Protein AF-A0A9D5JYF0-F1 (afdb_monomer)

Organism: NCBI:txid2044937

Secondary structure (DSSP, 8-state):
----SSSHHHHHHHHHHHSGGG--------TTSHHHHHHHHHHHHHHTT-HHHHHHHHHHHHHH--S-EEEEEETTEEEEE-HHHHHHHHHHHHT-HHHHHHHHHHHHHH--S-HHHHHHHHHHHHHHHHHHHTSPPPPPPPPP-PPPEEEESS---SB---SEEEEEEEEE-TT-EEEEEEEEEETTEEEEEEEE----SEEEEEEEEE--SEEEEEEEEEEETT--EEEEEEEEEE-------SPPPPPPP-PPPPPPPP-

Structure (mmCIF, N/CA/C/O backbone):
data_AF-A0A9D5JYF0-F1
#
_entry.id   AF-A0A9D5JYF0-F1
#
loop_
_atom_site.group_PDB
_atom_site.id
_atom_site.type_symbol
_atom_site.label_atom_id
_atom_site.label_alt_id
_atom_site.label_comp_id
_atom_site.label_asym_id
_atom_site.label_entity_id
_atom_site.label_seq_id
_atom_site.pdbx_PDB_ins_code
_atom_site.Cartn_x
_atom_site.Cartn_y
_atom_site.Cartn_z
_atom_site.occupancy
_atom_site.B_iso_or_equiv
_atom_site.auth_seq_id
_atom_site.auth_comp_id
_atom_site.auth_asym_id
_atom_site.auth_atom_id
_atom_site.pdbx_PDB_model_num
ATOM 1 N N . MET A 1 1 ? 68.403 20.777 39.321 1.00 49.22 1 MET A N 1
ATOM 2 C CA . MET A 1 1 ? 67.229 19.913 39.074 1.00 49.22 1 MET A CA 1
ATOM 3 C C . MET A 1 1 ? 66.682 20.251 37.698 1.00 49.22 1 MET A C 1
ATOM 5 O O . MET A 1 1 ? 66.347 21.397 37.438 1.00 49.22 1 MET A O 1
ATOM 9 N N . THR A 1 2 ? 66.779 19.298 36.779 1.00 45.47 2 THR A N 1
ATOM 10 C CA . THR A 1 2 ? 66.795 19.479 35.322 1.00 45.47 2 THR A CA 1
ATOM 11 C C . THR A 1 2 ? 65.428 19.190 34.705 1.00 45.47 2 THR A C 1
ATOM 13 O O . THR A 1 2 ? 65.046 18.044 34.508 1.00 45.47 2 THR A O 1
ATOM 16 N N . GLN A 1 3 ? 64.704 20.254 34.363 1.00 52.41 3 GLN A N 1
ATOM 17 C CA . GLN A 1 3 ? 63.387 20.228 33.724 1.00 52.41 3 GLN A CA 1
ATOM 18 C C . GLN A 1 3 ? 63.531 20.608 32.238 1.00 52.41 3 GLN A C 1
ATOM 20 O O . GLN A 1 3 ? 63.133 21.692 31.827 1.00 52.41 3 GLN A O 1
ATOM 25 N N . LYS A 1 4 ? 64.203 19.775 31.429 1.00 47.62 4 LYS A N 1
ATOM 26 C CA . LYS A 1 4 ? 64.420 20.059 29.988 1.00 47.62 4 LYS A CA 1
ATOM 27 C C . LYS A 1 4 ? 64.207 18.872 29.037 1.00 47.62 4 LYS A C 1
ATOM 29 O O . LYS A 1 4 ? 64.479 19.011 27.852 1.00 47.62 4 LYS A O 1
ATOM 34 N N . SER A 1 5 ? 63.675 17.739 29.501 1.00 53.41 5 SER A N 1
ATOM 35 C CA . SER A 1 5 ? 63.590 16.520 28.670 1.00 53.41 5 SER A CA 1
ATOM 36 C C . SER A 1 5 ? 62.194 16.150 28.153 1.00 53.41 5 SER A C 1
ATOM 38 O O . SER A 1 5 ? 62.078 15.146 27.467 1.00 53.41 5 SER A O 1
ATOM 40 N N . CYS A 1 6 ? 61.138 16.926 28.427 1.00 54.97 6 CYS A N 1
ATOM 41 C CA . CYS A 1 6 ? 59.767 16.507 28.075 1.00 54.97 6 CYS A CA 1
ATOM 42 C C . CYS A 1 6 ? 59.228 17.079 26.744 1.00 54.97 6 CYS A C 1
ATOM 44 O O . CYS A 1 6 ? 58.236 16.586 26.223 1.00 54.97 6 CYS A O 1
ATOM 46 N N . TYR A 1 7 ? 59.863 18.106 26.163 1.00 51.19 7 TYR A N 1
ATOM 47 C CA . TYR A 1 7 ? 59.292 18.827 25.009 1.00 51.19 7 TYR A CA 1
ATOM 48 C C . TYR A 1 7 ? 59.732 18.312 23.628 1.00 51.19 7 TYR A C 1
ATOM 50 O O . TYR A 1 7 ? 59.074 18.593 22.631 1.00 51.19 7 TYR A O 1
ATOM 58 N N . THR A 1 8 ? 60.812 17.534 23.538 1.00 47.88 8 THR A N 1
ATOM 59 C CA . THR A 1 8 ? 61.347 17.052 22.251 1.00 47.88 8 THR A CA 1
ATOM 60 C C . THR A 1 8 ? 60.701 15.758 21.750 1.00 47.88 8 THR A C 1
ATOM 62 O O . THR A 1 8 ? 60.794 15.468 20.561 1.00 47.88 8 THR A O 1
ATOM 65 N N . GLN A 1 9 ? 59.986 15.009 22.598 1.00 50.47 9 GLN A N 1
ATOM 66 C CA . GLN A 1 9 ? 59.274 13.789 22.181 1.00 50.47 9 GLN A CA 1
ATOM 67 C C . GLN A 1 9 ? 57.865 14.053 21.620 1.00 50.47 9 GLN A C 1
ATOM 69 O O . GLN A 1 9 ? 57.395 13.285 20.786 1.00 50.47 9 GLN A O 1
ATOM 74 N N . ALA A 1 10 ? 57.209 15.153 22.005 1.00 51.06 10 ALA A N 1
ATOM 75 C CA . ALA A 1 10 ? 55.858 15.477 21.533 1.00 51.06 10 ALA A CA 1
ATOM 76 C C . ALA A 1 10 ? 55.832 16.057 20.102 1.00 51.06 10 ALA A C 1
ATOM 78 O O . ALA A 1 10 ? 54.877 15.839 19.360 1.00 51.06 10 ALA A O 1
ATOM 79 N N . VAL A 1 11 ? 56.897 16.749 19.677 1.00 52.16 11 VAL A N 1
ATOM 80 C CA . VAL A 1 11 ? 56.963 17.385 18.345 1.00 52.16 11 VAL A CA 1
ATOM 81 C C . VAL A 1 11 ? 57.285 16.374 17.232 1.00 52.16 11 VAL A C 1
ATOM 83 O O . VAL A 1 11 ? 56.788 16.513 16.117 1.00 52.16 11 VAL A O 1
ATOM 86 N N . LEU A 1 12 ? 58.035 15.305 17.529 1.00 49.22 12 LEU A N 1
ATOM 87 C CA . LEU A 1 12 ? 58.349 14.246 16.556 1.00 49.22 12 LEU A CA 1
ATOM 88 C C . LEU A 1 12 ? 57.146 13.344 16.227 1.00 49.22 12 LEU A C 1
ATOM 90 O O . LEU A 1 12 ? 57.050 12.849 15.107 1.00 49.22 12 LEU A O 1
ATOM 94 N N . ILE A 1 13 ? 56.195 13.175 17.153 1.00 53.28 13 ILE A N 1
ATOM 95 C CA . ILE A 1 13 ? 54.978 12.382 16.907 1.00 53.28 13 ILE A CA 1
ATOM 96 C C . ILE A 1 13 ? 53.960 13.188 16.081 1.00 53.28 13 ILE A C 1
ATOM 98 O O . ILE A 1 13 ? 53.348 12.645 15.164 1.00 53.28 13 ILE A O 1
ATOM 102 N N . ALA A 1 14 ? 53.837 14.500 16.312 1.00 51.59 14 ALA A N 1
ATOM 103 C CA . ALA A 1 14 ? 52.918 15.353 15.550 1.00 51.59 14 ALA A CA 1
ATOM 104 C C . ALA A 1 14 ? 53.326 15.526 14.070 1.00 51.59 14 ALA A C 1
ATOM 106 O O . ALA A 1 14 ? 52.462 15.615 13.199 1.00 51.59 14 ALA A O 1
ATOM 107 N N . LEU A 1 15 ? 54.628 15.511 13.762 1.00 50.28 15 LEU A N 1
ATOM 108 C CA . LEU A 1 15 ? 55.137 15.618 12.386 1.00 50.28 15 LEU A CA 1
ATOM 109 C C . LEU A 1 15 ? 55.158 14.266 11.645 1.00 50.28 15 LEU A C 1
ATOM 111 O O . LEU A 1 15 ? 55.059 14.241 10.421 1.00 50.28 15 LEU A O 1
ATOM 115 N N . GLY A 1 16 ? 55.207 13.146 12.378 1.00 47.69 16 GLY A N 1
ATOM 116 C CA . GLY A 1 16 ? 55.056 11.797 11.819 1.00 47.69 16 GLY A CA 1
ATOM 117 C C . GLY A 1 16 ? 53.615 11.448 11.425 1.00 47.69 16 GLY A C 1
ATOM 118 O O . GLY A 1 16 ? 53.407 10.747 10.441 1.00 47.69 16 GLY A O 1
ATOM 119 N N . VAL A 1 17 ? 52.612 11.980 12.132 1.00 52.56 17 VAL A N 1
ATOM 120 C CA . VAL A 1 17 ? 51.188 11.740 11.816 1.00 52.56 17 VAL A CA 1
ATOM 121 C C . VAL A 1 17 ? 50.696 12.606 10.644 1.00 52.56 17 VAL A C 1
ATOM 123 O O . VAL A 1 17 ? 49.831 12.171 9.889 1.00 52.56 17 VAL A O 1
ATOM 126 N N . LEU A 1 18 ? 51.291 13.783 10.408 1.00 46.16 18 LEU A N 1
ATOM 127 C CA . LEU A 1 18 ? 50.920 14.656 9.283 1.00 46.16 18 LEU A CA 1
ATOM 128 C C . LEU A 1 18 ? 51.463 14.166 7.921 1.00 46.16 18 LEU A C 1
ATOM 130 O O . LEU A 1 18 ? 50.893 14.483 6.882 1.00 46.16 18 LEU A O 1
ATOM 134 N N . LEU A 1 19 ? 52.532 13.361 7.909 1.00 49.25 19 LEU A N 1
ATOM 135 C CA . LEU A 1 19 ? 53.167 12.856 6.678 1.00 49.25 19 LEU A CA 1
ATOM 136 C C . LEU A 1 19 ? 52.659 11.469 6.237 1.00 49.25 19 LEU A C 1
ATOM 138 O O . LEU A 1 19 ? 52.937 11.043 5.120 1.00 49.25 19 LEU A O 1
ATOM 142 N N . ILE A 1 20 ? 51.855 10.793 7.066 1.00 53.28 20 ILE A N 1
ATOM 143 C CA . ILE A 1 20 ? 51.180 9.525 6.720 1.00 53.28 20 ILE A CA 1
ATOM 144 C C . ILE A 1 20 ? 49.826 9.770 6.018 1.00 53.28 20 ILE A C 1
ATOM 146 O O . ILE A 1 20 ? 49.227 8.844 5.483 1.00 53.28 20 ILE A O 1
ATOM 150 N N . PHE A 1 21 ? 49.370 11.023 5.914 1.00 50.34 21 PHE A N 1
ATOM 151 C CA . PHE A 1 21 ? 48.137 11.381 5.195 1.00 50.34 21 PHE A CA 1
ATOM 152 C C . PHE A 1 21 ? 48.325 11.672 3.692 1.00 50.34 21 PHE A C 1
ATOM 154 O O . PHE A 1 21 ? 47.352 11.951 3.001 1.00 50.34 21 PHE A O 1
ATOM 161 N N . ILE A 1 22 ? 49.552 11.597 3.157 1.00 55.12 22 ILE A N 1
ATOM 162 C CA . ILE A 1 22 ? 49.843 11.902 1.736 1.00 55.12 22 ILE A CA 1
ATOM 163 C C . ILE A 1 22 ? 49.826 10.633 0.853 1.00 55.12 22 ILE A C 1
ATOM 165 O O . ILE A 1 22 ? 49.896 10.719 -0.368 1.00 55.12 22 ILE A O 1
ATOM 169 N N . PHE A 1 23 ? 49.666 9.443 1.445 1.00 51.44 23 PHE A N 1
ATOM 170 C CA . PHE A 1 23 ? 49.682 8.160 0.727 1.00 51.44 23 PHE A CA 1
ATOM 171 C C . PHE A 1 23 ? 48.384 7.345 0.827 1.00 51.44 23 PHE A C 1
ATOM 173 O O . PHE A 1 23 ? 48.377 6.171 0.472 1.00 51.44 23 PHE A O 1
ATOM 180 N N . THR A 1 24 ? 47.252 7.951 1.197 1.00 57.97 24 THR A N 1
ATOM 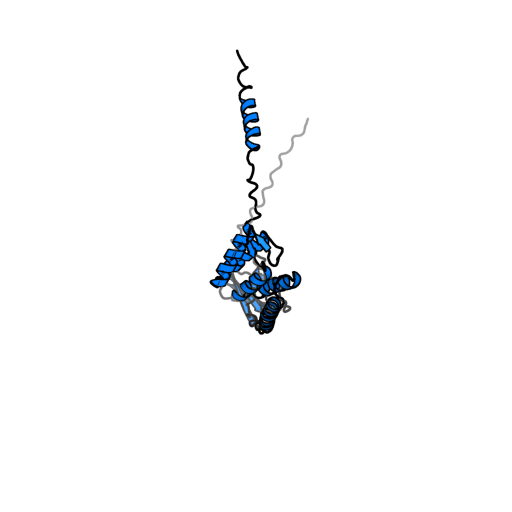181 C CA . THR A 1 24 ? 45.941 7.417 0.780 1.00 57.97 24 THR A CA 1
ATOM 182 C C . THR A 1 24 ? 45.627 7.941 -0.617 1.00 57.97 24 THR A C 1
ATOM 184 O O . THR A 1 24 ? 44.645 8.645 -0.840 1.00 57.97 24 THR A O 1
ATOM 187 N N . GLY A 1 25 ? 46.527 7.649 -1.560 1.00 57.38 25 GLY A N 1
ATOM 188 C CA . GLY A 1 25 ? 46.191 7.689 -2.970 1.00 57.38 25 GLY A CA 1
ATOM 189 C C . GLY A 1 25 ? 45.188 6.575 -3.180 1.00 57.38 25 GLY A C 1
ATOM 190 O O . GLY A 1 25 ? 45.585 5.422 -3.346 1.00 57.38 25 GLY A O 1
ATOM 191 N N . GLU A 1 26 ? 43.897 6.901 -3.094 1.00 60.00 26 GLU A N 1
ATOM 192 C CA . GLU A 1 26 ? 42.884 6.032 -3.668 1.00 60.00 26 GLU A CA 1
ATOM 193 C C . GLU A 1 26 ? 43.353 5.762 -5.094 1.00 60.00 26 GLU A C 1
ATOM 195 O O . GLU A 1 26 ? 43.646 6.723 -5.823 1.00 60.00 26 GLU A O 1
ATOM 200 N N . PRO A 1 27 ? 43.578 4.490 -5.466 1.00 55.41 27 PRO A N 1
ATOM 201 C CA . PRO A 1 27 ? 43.987 4.191 -6.815 1.00 55.41 27 PRO A CA 1
ATOM 202 C C . PRO A 1 27 ? 42.959 4.872 -7.708 1.00 55.41 27 PRO A C 1
ATOM 204 O O . PRO A 1 27 ? 41.762 4.616 -7.582 1.00 55.41 27 PRO A O 1
ATOM 207 N N . LEU A 1 28 ? 43.431 5.757 -8.590 1.00 53.47 28 LEU A N 1
ATOM 208 C CA . LEU A 1 28 ? 42.705 6.149 -9.788 1.00 53.47 28 LEU A CA 1
ATOM 209 C C . LEU A 1 28 ? 42.588 4.867 -10.617 1.00 53.47 28 LEU A C 1
ATOM 211 O O . LEU A 1 28 ? 43.309 4.656 -11.590 1.00 53.47 28 LEU A O 1
ATOM 215 N N . ALA A 1 29 ? 41.750 3.945 -10.144 1.00 52.03 29 ALA A N 1
ATOM 216 C CA . ALA A 1 29 ? 41.265 2.835 -10.907 1.00 52.03 29 ALA A CA 1
ATOM 217 C C . ALA A 1 29 ? 40.639 3.508 -12.113 1.00 52.03 29 ALA A C 1
ATOM 219 O O . ALA A 1 29 ? 39.718 4.317 -11.991 1.00 52.03 29 ALA A O 1
ATOM 220 N N . PHE A 1 30 ? 41.242 3.265 -13.268 1.00 50.97 30 PHE A N 1
ATOM 221 C CA . PHE A 1 30 ? 40.686 3.639 -14.545 1.00 50.97 30 PHE A CA 1
ATOM 222 C C . PHE A 1 30 ? 39.347 2.898 -14.673 1.00 50.97 30 PHE A C 1
ATOM 224 O O . PHE A 1 30 ? 39.277 1.839 -15.286 1.00 50.97 30 PHE A O 1
ATOM 231 N N . ALA A 1 31 ? 38.287 3.454 -14.079 1.00 55.62 31 ALA A N 1
ATOM 232 C CA . ALA A 1 31 ? 36.913 2.944 -14.016 1.00 55.62 31 ALA A CA 1
ATOM 233 C C . ALA A 1 31 ? 36.212 2.954 -15.391 1.00 55.62 31 ALA A C 1
ATOM 235 O O . ALA A 1 31 ? 34.990 2.955 -15.503 1.00 55.62 31 ALA A O 1
ATOM 236 N N . ALA A 1 32 ? 36.999 2.999 -16.468 1.00 53.66 32 ALA A N 1
ATOM 237 C CA . ALA A 1 32 ? 36.552 3.075 -17.848 1.00 53.66 32 ALA A CA 1
ATOM 238 C C . ALA A 1 32 ? 36.289 1.687 -18.471 1.00 53.66 32 ALA A C 1
ATOM 240 O O . ALA A 1 32 ? 35.890 1.618 -19.635 1.00 53.66 32 ALA A O 1
ATOM 241 N N . ALA A 1 33 ? 36.496 0.591 -17.728 1.00 61.09 33 ALA A N 1
ATOM 242 C CA . ALA A 1 33 ? 36.318 -0.778 -18.223 1.00 61.09 33 ALA A CA 1
ATOM 243 C C . ALA A 1 33 ? 35.056 -1.505 -17.712 1.00 61.09 33 ALA A C 1
ATOM 245 O O . ALA A 1 33 ? 34.676 -2.515 -18.299 1.00 61.09 33 ALA A O 1
ATOM 246 N N . ASP A 1 34 ? 34.360 -0.973 -16.705 1.00 84.25 34 ASP A N 1
ATOM 247 C CA . ASP A 1 34 ? 33.359 -1.748 -15.955 1.00 84.25 34 ASP A CA 1
ATOM 248 C C . ASP A 1 34 ? 32.054 -1.994 -16.731 1.00 84.25 34 ASP A C 1
ATOM 250 O O . ASP A 1 34 ? 31.465 -3.072 -16.657 1.00 84.25 34 ASP A O 1
ATOM 254 N N . TRP A 1 35 ? 31.602 -1.030 -17.543 1.00 93.94 35 TRP A N 1
ATOM 255 C CA . TRP A 1 35 ? 30.325 -1.163 -18.259 1.00 93.94 35 TRP A CA 1
ATOM 256 C C . TRP A 1 35 ? 30.314 -2.338 -19.248 1.00 93.94 35 TRP A C 1
ATOM 258 O O . TRP A 1 35 ? 29.277 -2.972 -19.433 1.00 93.94 35 TRP A O 1
ATOM 268 N N . TYR A 1 36 ? 31.453 -2.626 -19.891 1.00 94.94 36 TYR A N 1
ATOM 269 C CA . TYR A 1 36 ? 31.552 -3.666 -20.916 1.00 94.94 36 TYR A CA 1
ATOM 270 C C . TYR A 1 36 ? 31.455 -5.061 -20.293 1.00 94.94 36 TYR A C 1
ATOM 272 O O . TYR A 1 36 ? 30.760 -5.928 -20.827 1.00 94.94 36 TYR A O 1
ATOM 280 N N . GLU A 1 37 ? 32.107 -5.273 -19.149 1.00 94.25 37 GLU A N 1
ATOM 281 C CA . GLU A 1 37 ? 32.014 -6.528 -18.401 1.00 94.25 37 GLU A CA 1
ATOM 282 C C . GLU A 1 37 ? 30.574 -6.766 -17.944 1.00 94.25 37 GLU A C 1
ATOM 284 O O . GLU A 1 37 ? 29.978 -7.778 -18.315 1.00 94.25 37 GLU A O 1
ATOM 289 N N . TYR A 1 38 ? 29.954 -5.783 -17.283 1.00 96.94 38 TYR A N 1
ATOM 290 C CA . TYR A 1 38 ? 28.556 -5.894 -16.862 1.00 96.94 38 TYR A CA 1
ATOM 291 C C . TYR A 1 38 ? 27.599 -6.145 -18.032 1.00 96.94 38 TYR A C 1
ATOM 293 O O . TYR A 1 38 ? 26.737 -7.019 -17.949 1.00 96.94 38 TYR A O 1
ATOM 301 N N . TYR A 1 39 ? 27.764 -5.435 -19.150 1.00 97.38 39 TYR A N 1
ATOM 302 C CA . TYR A 1 39 ? 26.902 -5.609 -20.317 1.00 97.38 39 TYR A CA 1
ATOM 303 C C . TYR A 1 39 ? 27.060 -6.991 -20.962 1.00 97.38 39 TYR A C 1
ATOM 305 O O . TYR A 1 39 ? 26.074 -7.655 -21.280 1.00 97.38 39 TYR A O 1
ATOM 313 N N . THR A 1 40 ? 28.293 -7.472 -21.125 1.00 96.44 40 THR A N 1
ATOM 314 C CA . THR A 1 40 ? 28.536 -8.796 -21.716 1.00 96.44 40 THR A CA 1
ATOM 315 C C . THR A 1 40 ? 28.067 -9.935 -20.811 1.00 96.44 40 THR A C 1
ATOM 317 O O . THR A 1 40 ? 27.501 -10.917 -21.306 1.00 96.44 40 THR A O 1
ATOM 320 N N . GLU A 1 41 ? 28.223 -9.801 -19.493 1.00 97.00 41 GLU A N 1
ATOM 321 C CA . GLU A 1 41 ? 27.638 -10.731 -18.527 1.00 97.00 41 GLU A CA 1
ATOM 322 C C . GLU A 1 41 ? 26.106 -10.694 -18.563 1.00 97.00 41 GLU A C 1
ATOM 324 O O . GLU A 1 41 ? 25.472 -11.754 -18.544 1.00 97.00 41 GLU A O 1
ATOM 329 N N . ALA A 1 42 ? 25.496 -9.512 -18.698 1.00 98.06 42 ALA A N 1
ATOM 330 C CA . ALA A 1 42 ? 24.050 -9.389 -18.844 1.00 98.06 42 ALA A CA 1
ATOM 331 C C . ALA A 1 42 ? 23.544 -10.109 -20.097 1.00 98.06 42 ALA A C 1
ATOM 333 O O . ALA A 1 42 ? 22.593 -10.887 -20.025 1.00 98.06 42 ALA A O 1
ATOM 334 N N . GLN A 1 43 ? 24.218 -9.938 -21.236 1.00 98.25 43 GLN A N 1
ATOM 335 C CA . GLN A 1 43 ? 23.890 -10.659 -22.466 1.00 98.25 43 GLN A CA 1
ATOM 336 C C . GLN A 1 43 ? 24.025 -12.179 -22.296 1.00 98.25 43 GLN A C 1
ATOM 338 O O . GLN A 1 43 ? 23.229 -12.948 -22.845 1.00 98.25 43 GLN A O 1
ATOM 343 N N . ALA A 1 44 ? 25.011 -12.643 -21.523 1.00 98.25 44 ALA A N 1
ATOM 344 C CA . ALA A 1 44 ? 25.136 -14.056 -21.180 1.00 98.25 44 ALA A CA 1
ATOM 345 C C . ALA A 1 44 ? 23.980 -14.537 -20.282 1.00 98.25 44 ALA A C 1
ATOM 347 O O . ALA A 1 44 ? 23.465 -15.637 -20.500 1.00 98.25 44 ALA A O 1
ATOM 348 N N . ALA A 1 45 ? 23.540 -13.724 -19.318 1.00 98.38 45 ALA A N 1
ATOM 349 C CA . ALA A 1 45 ? 22.380 -14.005 -18.472 1.00 98.38 45 ALA A CA 1
ATOM 350 C C . ALA A 1 45 ? 21.073 -14.056 -19.289 1.00 98.38 45 ALA A C 1
ATOM 352 O O . ALA A 1 45 ? 20.318 -15.022 -19.165 1.00 98.38 45 ALA A O 1
ATOM 353 N N . ILE A 1 46 ? 20.866 -13.117 -20.222 1.00 98.56 46 ILE A N 1
ATOM 354 C CA . ILE A 1 46 ? 19.747 -13.104 -21.185 1.00 98.56 46 ILE A CA 1
ATOM 355 C C . ILE A 1 46 ? 19.701 -14.407 -21.990 1.00 98.56 46 ILE A C 1
ATOM 357 O O . ILE A 1 46 ? 18.659 -15.058 -22.073 1.00 98.56 46 ILE A O 1
ATOM 361 N N . LYS A 1 47 ? 20.842 -14.853 -22.535 1.00 98.12 47 LYS A N 1
ATOM 362 C CA . LYS A 1 47 ? 20.932 -16.122 -23.286 1.00 98.12 47 LYS A CA 1
ATOM 363 C C . LYS A 1 47 ? 20.564 -17.338 -22.431 1.00 98.12 47 LYS A C 1
ATOM 365 O O . LYS A 1 47 ? 19.999 -18.299 -22.949 1.00 98.12 47 LYS A O 1
ATOM 370 N N . LYS A 1 48 ? 20.862 -17.292 -21.130 1.00 98.50 48 LYS A N 1
ATOM 371 C CA . LYS A 1 48 ? 20.497 -18.323 -20.145 1.00 98.50 48 LYS A CA 1
ATOM 372 C C . LYS A 1 48 ? 19.070 -18.170 -19.600 1.00 98.50 48 LYS A C 1
ATOM 374 O O . LYS A 1 48 ? 18.648 -19.022 -18.823 1.00 98.50 48 LYS A O 1
ATOM 379 N N . LYS A 1 49 ? 18.328 -17.134 -20.013 1.00 98.06 49 LYS A N 1
ATOM 380 C CA . LYS A 1 49 ? 17.014 -16.742 -19.468 1.00 98.06 49 LYS A CA 1
ATOM 381 C C . LYS A 1 49 ? 17.041 -16.425 -17.965 1.00 98.06 49 LYS A C 1
ATOM 383 O O . LYS A 1 49 ? 16.020 -16.537 -17.292 1.00 98.06 49 LYS A O 1
ATOM 388 N N . ASP A 1 50 ? 18.199 -16.029 -17.440 1.00 98.31 50 ASP A N 1
ATOM 389 C CA . ASP A 1 50 ? 18.347 -15.538 -16.069 1.00 98.31 50 ASP A CA 1
ATOM 390 C C . ASP A 1 50 ? 18.059 -14.029 -16.033 1.00 98.31 50 ASP A C 1
ATOM 392 O O . ASP A 1 50 ? 18.953 -13.185 -15.936 1.00 98.31 50 ASP A O 1
ATOM 396 N N . TRP A 1 51 ? 16.779 -13.695 -16.203 1.00 98.38 51 TRP A N 1
ATOM 397 C CA . TRP A 1 51 ? 16.302 -12.316 -16.315 1.00 98.38 51 TRP A CA 1
ATOM 398 C C . TRP A 1 51 ? 16.608 -11.455 -15.081 1.00 98.38 51 TRP A C 1
ATOM 400 O O . TRP A 1 51 ? 17.051 -10.323 -15.271 1.00 98.38 51 TRP A O 1
ATOM 410 N N . PRO A 1 52 ? 16.459 -11.945 -13.830 1.00 98.25 52 PRO A N 1
ATOM 411 C CA . PRO A 1 52 ? 16.799 -11.148 -12.651 1.00 98.25 52 PRO A CA 1
ATOM 412 C C . PRO A 1 52 ? 18.278 -10.749 -12.600 1.00 98.25 52 PRO A C 1
ATOM 414 O O . PRO A 1 52 ? 18.600 -9.623 -12.218 1.00 98.25 52 PRO A O 1
ATOM 417 N N . THR A 1 53 ? 19.183 -11.649 -12.992 1.00 98.19 53 THR A N 1
ATOM 418 C CA . THR A 1 53 ? 20.616 -11.340 -13.072 1.00 98.19 53 THR A CA 1
ATOM 419 C C . THR A 1 53 ? 20.904 -10.366 -14.214 1.00 98.19 53 THR A C 1
ATOM 421 O O . THR A 1 53 ? 21.662 -9.416 -14.019 1.00 98.19 53 THR A O 1
ATOM 424 N N . ALA A 1 54 ? 20.259 -10.543 -15.373 1.00 98.50 54 ALA A N 1
ATOM 425 C CA . ALA A 1 54 ? 20.390 -9.626 -16.505 1.00 98.50 54 ALA A CA 1
ATOM 426 C C . ALA A 1 54 ? 19.991 -8.187 -16.145 1.00 98.50 54 ALA A C 1
ATOM 428 O O . ALA A 1 54 ? 20.750 -7.269 -16.441 1.00 98.50 54 ALA A O 1
ATOM 429 N N . VAL A 1 55 ? 18.858 -7.996 -15.456 1.00 98.38 55 VAL A N 1
ATOM 430 C CA . VAL A 1 55 ? 18.401 -6.674 -14.985 1.00 98.38 55 VAL A CA 1
ATOM 431 C C . VAL A 1 55 ? 19.480 -5.994 -14.142 1.00 98.38 55 VAL A C 1
ATOM 433 O O . VAL A 1 55 ? 19.919 -4.900 -14.486 1.00 98.38 55 VAL A O 1
ATOM 436 N N . LYS A 1 56 ? 19.983 -6.675 -13.103 1.00 97.62 56 LYS A N 1
ATOM 437 C CA . LYS A 1 56 ? 21.003 -6.114 -12.198 1.00 97.62 56 LYS A CA 1
ATOM 438 C C . LYS A 1 56 ? 22.285 -5.718 -12.927 1.00 97.62 56 LYS A C 1
ATOM 440 O O . LYS A 1 56 ? 22.898 -4.705 -12.608 1.00 97.62 56 LYS A O 1
ATOM 445 N N . LEU A 1 57 ? 22.728 -6.542 -13.873 1.00 97.94 57 LEU A N 1
ATOM 446 C CA . LEU A 1 57 ? 23.947 -6.282 -14.636 1.00 97.94 57 LEU A CA 1
ATOM 447 C C . LEU A 1 57 ? 23.756 -5.134 -15.637 1.00 97.94 57 LEU A C 1
ATOM 449 O O . LEU A 1 57 ? 24.651 -4.309 -15.790 1.00 97.94 57 LEU A O 1
ATOM 453 N N . LEU A 1 58 ? 22.587 -5.025 -16.272 1.00 98.12 58 LEU A N 1
ATOM 454 C CA . LEU A 1 58 ? 22.260 -3.910 -17.166 1.00 98.12 58 LEU A CA 1
ATOM 455 C C . LEU A 1 58 ? 22.149 -2.580 -16.422 1.00 98.12 58 LEU A C 1
ATOM 457 O O . LEU A 1 58 ? 22.627 -1.567 -16.926 1.00 98.12 58 LEU A O 1
ATOM 461 N N . GLU A 1 59 ? 21.565 -2.578 -15.223 1.00 97.19 59 GLU A N 1
ATOM 462 C CA . GLU A 1 59 ? 21.522 -1.400 -14.350 1.00 97.19 59 GLU A CA 1
ATOM 463 C C . GLU A 1 59 ? 22.940 -0.917 -14.019 1.00 97.19 59 GLU A C 1
ATOM 465 O O . GLU A 1 59 ? 23.257 0.246 -14.254 1.00 97.19 59 GLU A O 1
ATOM 470 N N . LYS A 1 60 ? 23.839 -1.822 -13.608 1.00 96.06 60 LYS A N 1
ATOM 471 C CA . LYS A 1 60 ? 25.254 -1.483 -13.386 1.00 96.06 60 LYS A CA 1
ATOM 472 C C . LYS A 1 60 ? 25.950 -0.986 -14.651 1.00 96.06 60 LYS A C 1
ATOM 474 O O . LYS A 1 60 ? 26.686 -0.006 -14.611 1.00 96.06 60 LYS A O 1
ATOM 479 N N . ALA A 1 61 ? 25.715 -1.618 -15.801 1.00 96.44 61 ALA A N 1
ATOM 480 C CA . ALA A 1 61 ? 26.278 -1.136 -17.061 1.00 96.44 61 ALA A CA 1
ATOM 481 C C . ALA A 1 61 ? 25.838 0.313 -17.356 1.00 96.44 61 ALA A C 1
ATOM 483 O O . ALA A 1 61 ? 26.660 1.135 -17.763 1.00 96.44 61 ALA A O 1
ATOM 484 N N . LEU A 1 62 ? 24.571 0.644 -17.083 1.00 96.25 62 LEU A N 1
ATOM 485 C CA . LEU A 1 62 ? 24.017 1.992 -17.227 1.00 96.25 62 LEU A CA 1
ATOM 486 C C . LEU A 1 62 ? 24.560 2.996 -16.204 1.00 96.25 62 LEU A C 1
ATOM 488 O O . LEU A 1 62 ? 24.722 4.161 -16.561 1.00 96.25 62 LEU A O 1
ATOM 492 N N . GLU A 1 63 ? 24.868 2.575 -14.976 1.00 95.50 63 GLU A N 1
ATOM 493 C CA . GLU A 1 63 ? 25.530 3.425 -13.974 1.00 95.50 63 GLU A CA 1
ATOM 494 C C . GLU A 1 63 ? 26.901 3.906 -14.469 1.00 95.50 63 GLU A C 1
ATOM 496 O O . GLU A 1 63 ? 27.245 5.079 -14.321 1.00 95.50 63 GLU A O 1
ATOM 501 N N . HIS A 1 64 ? 27.665 3.019 -15.110 1.00 94.00 64 HIS A N 1
ATOM 502 C CA . HIS A 1 64 ? 29.002 3.334 -15.620 1.00 94.00 64 HIS A CA 1
ATOM 503 C C . HIS A 1 64 ? 28.988 3.971 -17.018 1.00 94.00 64 HIS A C 1
ATOM 505 O O . HIS A 1 64 ? 29.870 4.764 -17.354 1.00 94.00 64 HIS A O 1
ATOM 511 N N . ALA A 1 65 ? 28.014 3.624 -17.858 1.00 95.38 65 ALA A N 1
ATOM 512 C CA . ALA A 1 65 ? 27.905 4.120 -19.222 1.00 95.38 65 ALA A CA 1
ATOM 513 C C . ALA A 1 65 ? 26.430 4.293 -19.630 1.00 95.38 65 ALA A C 1
ATOM 515 O O . ALA A 1 65 ? 25.872 3.423 -20.308 1.00 95.38 65 ALA A O 1
ATOM 516 N N . PRO A 1 66 ? 25.800 5.427 -19.274 1.00 95.56 66 PRO A N 1
ATOM 517 C CA . PRO A 1 66 ? 24.372 5.646 -19.513 1.00 95.56 66 PRO A CA 1
ATOM 518 C C . PRO A 1 66 ? 24.033 5.894 -20.987 1.00 95.56 66 PRO A C 1
ATOM 520 O O . PRO A 1 66 ? 22.901 5.674 -21.410 1.00 95.56 66 PRO A O 1
ATOM 523 N N . GLU A 1 67 ? 24.994 6.357 -21.791 1.00 97.12 67 GLU A N 1
ATOM 524 C CA . GLU A 1 67 ? 24.748 6.663 -23.200 1.00 97.12 67 GLU A CA 1
ATOM 525 C C . GLU A 1 67 ? 24.854 5.399 -24.079 1.00 97.12 67 GLU A C 1
ATOM 527 O O . GLU A 1 67 ? 25.933 4.780 -24.139 1.00 97.12 67 GLU A O 1
ATOM 532 N N . PRO A 1 68 ? 23.751 4.996 -24.750 1.00 97.31 68 PRO A N 1
ATOM 533 C CA . PRO A 1 68 ? 23.751 3.890 -25.695 1.00 97.31 68 PRO A CA 1
ATOM 534 C C . PRO A 1 68 ? 24.480 4.307 -26.975 1.00 97.31 68 PRO A C 1
ATOM 536 O O . PRO A 1 68 ? 24.420 5.466 -27.380 1.00 97.31 68 PRO A O 1
ATOM 539 N N . GLU A 1 69 ? 25.148 3.364 -27.630 1.00 97.56 69 GLU A N 1
ATOM 540 C CA . GLU A 1 69 ? 25.900 3.637 -28.859 1.00 97.56 69 GLU A CA 1
ATOM 541 C C . GLU A 1 69 ? 25.984 2.365 -29.712 1.00 97.56 69 GLU A C 1
ATOM 543 O O . GLU A 1 69 ? 26.252 1.273 -29.207 1.00 97.56 69 GLU A O 1
ATOM 548 N N . GLU A 1 70 ? 25.738 2.495 -31.013 1.00 96.19 70 GLU A N 1
ATOM 549 C CA . GLU A 1 70 ? 25.957 1.412 -31.973 1.00 96.19 70 GLU A CA 1
ATOM 550 C C . GLU A 1 70 ? 27.462 1.259 -32.231 1.00 96.19 70 GLU A C 1
ATOM 552 O O . GLU A 1 70 ? 28.175 2.256 -32.340 1.00 96.19 70 GLU A O 1
ATOM 557 N N . ASN A 1 71 ? 27.972 0.028 -32.342 1.00 95.25 71 ASN A N 1
ATOM 558 C CA . ASN A 1 71 ? 29.409 -0.235 -32.509 1.00 95.25 71 ASN A CA 1
ATOM 559 C C . ASN A 1 71 ? 30.332 0.379 -31.427 1.00 95.25 71 ASN A C 1
ATOM 561 O O . ASN A 1 71 ? 31.518 0.627 -31.696 1.00 95.25 71 ASN A O 1
ATOM 565 N N . LYS A 1 72 ? 29.830 0.580 -30.201 1.00 94.56 72 LYS A N 1
ATOM 566 C CA . LYS A 1 72 ? 30.583 1.133 -29.067 1.00 94.56 72 LYS A CA 1
ATOM 567 C C . LYS A 1 72 ? 31.899 0.386 -28.866 1.00 94.56 72 LYS A C 1
ATOM 569 O O . LYS A 1 72 ? 31.925 -0.842 -28.749 1.00 94.56 72 LYS A O 1
ATOM 574 N N . LYS A 1 73 ? 33.009 1.127 -28.842 1.00 95.12 73 LYS A N 1
ATOM 575 C CA . LYS A 1 73 ? 34.354 0.545 -28.753 1.00 95.12 73 LYS A CA 1
ATOM 576 C C . LYS A 1 73 ? 34.749 0.257 -27.310 1.00 95.12 73 LYS A C 1
ATOM 578 O O . LYS A 1 73 ? 34.660 1.121 -26.444 1.00 95.12 73 LYS A O 1
ATOM 583 N N . HIS A 1 74 ? 35.285 -0.936 -27.089 1.00 92.25 74 HIS A N 1
ATOM 584 C CA . HIS A 1 74 ? 35.976 -1.318 -25.865 1.00 92.25 74 HIS A CA 1
ATOM 585 C C . HIS A 1 74 ? 37.253 -2.086 -26.235 1.00 92.25 74 HIS A C 1
ATOM 587 O O . HIS A 1 74 ? 37.213 -3.213 -26.740 1.00 92.25 74 HIS A O 1
ATOM 593 N N . GLY A 1 75 ? 38.409 -1.442 -26.051 1.00 91.12 75 GLY A N 1
ATOM 594 C CA . GLY A 1 75 ? 39.685 -1.945 -26.561 1.00 91.12 75 GLY A CA 1
ATOM 595 C C . GLY A 1 75 ? 39.649 -2.137 -28.084 1.00 91.12 75 GLY A C 1
ATOM 596 O O . GLY A 1 75 ? 39.371 -1.202 -28.831 1.00 91.12 75 GLY A O 1
ATOM 597 N N . PHE A 1 76 ? 39.910 -3.364 -28.541 1.00 94.12 76 PHE A N 1
ATOM 598 C CA . PHE A 1 76 ? 39.872 -3.750 -29.961 1.00 94.12 76 PHE A CA 1
ATOM 599 C C . PH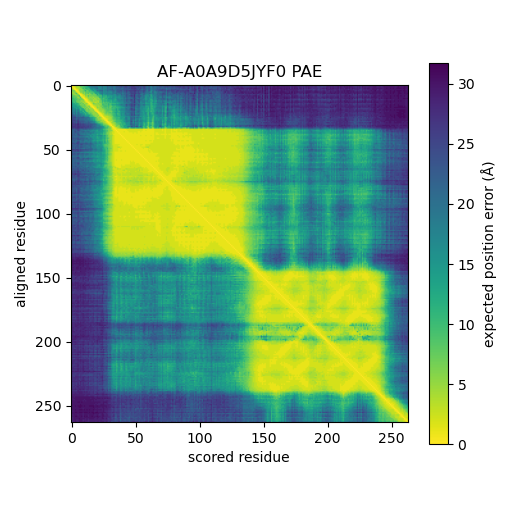E A 1 76 ? 38.528 -4.345 -30.411 1.00 94.12 76 PHE A C 1
ATOM 601 O O . PHE A 1 76 ? 38.422 -4.832 -31.535 1.00 94.12 76 PHE A O 1
ATOM 608 N N . ARG A 1 77 ? 37.511 -4.357 -29.542 1.00 92.88 77 ARG A N 1
ATOM 609 C CA . ARG A 1 77 ? 36.179 -4.893 -29.844 1.00 92.88 77 ARG A CA 1
ATOM 610 C C . ARG A 1 77 ? 35.186 -3.748 -30.021 1.00 92.88 77 ARG A C 1
ATOM 612 O O . ARG A 1 77 ? 35.260 -2.751 -29.307 1.00 92.88 77 ARG A O 1
ATOM 619 N N . SER A 1 78 ? 34.251 -3.923 -30.946 1.00 95.94 78 SER A N 1
ATOM 620 C CA . SER A 1 78 ? 33.037 -3.109 -31.044 1.00 95.94 78 SER A CA 1
ATOM 621 C C . SER A 1 78 ? 31.844 -3.982 -30.685 1.00 95.94 78 SER A C 1
ATOM 623 O O . SER A 1 78 ? 31.791 -5.146 -31.087 1.00 95.94 78 SER A O 1
ATOM 625 N N . VAL A 1 79 ? 30.917 -3.427 -29.912 1.00 95.75 79 VAL A N 1
ATOM 626 C CA . VAL A 1 79 ? 29.659 -4.075 -29.541 1.00 95.75 79 VAL A CA 1
ATOM 627 C C . VAL A 1 79 ? 28.512 -3.096 -29.745 1.00 95.75 79 VAL A C 1
ATOM 629 O O . VAL A 1 79 ? 28.653 -1.907 -29.467 1.00 95.75 79 VAL A O 1
ATOM 632 N N . ASP A 1 80 ? 27.375 -3.590 -30.215 1.00 97.75 80 ASP A N 1
ATOM 633 C CA . ASP A 1 80 ? 26.147 -2.805 -30.231 1.00 97.75 80 ASP A CA 1
ATOM 634 C C . ASP A 1 80 ? 25.626 -2.683 -28.803 1.00 97.75 80 ASP A C 1
ATOM 636 O O . ASP A 1 80 ? 25.248 -3.677 -28.187 1.00 97.75 80 ASP A O 1
ATOM 640 N N . TYR A 1 81 ? 25.681 -1.473 -28.248 1.00 97.56 81 TYR A N 1
ATOM 641 C CA . TYR A 1 81 ? 25.363 -1.214 -26.852 1.00 97.56 81 TYR A CA 1
ATOM 642 C C . TYR A 1 81 ? 23.967 -0.598 -26.745 1.00 97.56 81 TYR A C 1
ATOM 644 O O . TYR A 1 81 ? 23.794 0.624 -26.822 1.00 97.56 81 TYR A O 1
ATOM 652 N N . TYR A 1 82 ? 22.961 -1.460 -26.557 1.00 98.50 82 TYR A N 1
ATOM 653 C CA . TYR A 1 82 ? 21.543 -1.086 -26.451 1.00 98.50 82 TYR A CA 1
ATOM 654 C C . TYR A 1 82 ? 20.947 -1.398 -25.062 1.00 98.50 82 TYR A C 1
ATOM 656 O O . TYR A 1 82 ? 19.907 -2.061 -24.968 1.00 98.50 82 TYR A O 1
ATOM 664 N N . PRO A 1 83 ? 21.555 -0.911 -23.964 1.00 98.19 83 PRO A N 1
ATOM 665 C CA . PRO A 1 83 ? 21.215 -1.330 -22.605 1.00 98.19 83 PRO A CA 1
ATOM 666 C C . PRO A 1 83 ? 19.745 -1.089 -22.241 1.00 98.19 83 PRO A C 1
ATOM 668 O O . PRO A 1 83 ? 19.127 -1.945 -21.624 1.00 98.19 83 PRO A O 1
ATOM 671 N N . TYR A 1 84 ? 19.142 0.027 -22.666 1.00 98.62 84 TYR A N 1
ATOM 672 C CA . TYR A 1 84 ? 17.739 0.330 -22.357 1.00 98.62 84 TYR A CA 1
ATOM 673 C C . TYR A 1 84 ? 16.743 -0.628 -23.024 1.00 98.62 84 TYR A C 1
ATOM 675 O O . TYR A 1 84 ? 15.731 -0.976 -22.416 1.00 98.62 84 TYR A O 1
ATOM 683 N N . LEU A 1 85 ? 17.023 -1.073 -24.256 1.00 98.69 85 LEU A N 1
ATOM 684 C CA . LEU A 1 85 ? 16.169 -2.043 -24.942 1.00 98.69 85 LEU A CA 1
ATOM 685 C C . LEU A 1 85 ? 16.284 -3.413 -24.265 1.00 98.69 85 LEU A C 1
ATOM 687 O O . LEU A 1 85 ? 15.267 -4.022 -23.945 1.00 98.69 85 LEU A O 1
ATOM 691 N N . GLU A 1 86 ? 17.508 -3.879 -24.010 1.00 98.62 86 GLU A N 1
ATOM 692 C CA . GLU A 1 86 ? 17.738 -5.157 -23.328 1.00 98.62 86 GLU A CA 1
ATOM 693 C C . GLU A 1 86 ? 17.174 -5.164 -21.899 1.00 98.62 86 GLU A C 1
ATOM 695 O O . GLU A 1 86 ? 16.618 -6.173 -21.459 1.00 98.62 86 GLU A O 1
ATOM 700 N N . LEU A 1 87 ? 17.241 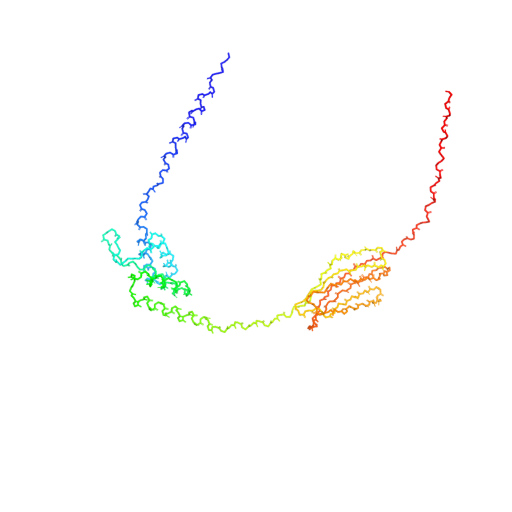-4.028 -21.198 1.00 98.62 87 LEU A N 1
ATOM 701 C CA . LEU A 1 87 ? 16.680 -3.864 -19.859 1.00 98.62 87 LEU A CA 1
ATOM 702 C C . LEU A 1 87 ? 15.153 -3.937 -19.894 1.00 98.62 87 LEU A C 1
ATOM 704 O O . LEU A 1 87 ? 14.559 -4.682 -19.119 1.00 98.62 87 LEU A O 1
ATOM 708 N N . GLY A 1 88 ? 14.513 -3.251 -20.845 1.00 98.56 88 GLY A N 1
ATOM 709 C CA . GLY A 1 88 ? 13.062 -3.317 -21.006 1.00 98.56 88 GLY A CA 1
ATOM 710 C C . GLY A 1 88 ? 12.555 -4.717 -21.365 1.00 98.56 88 GLY A C 1
ATOM 711 O O . GLY A 1 88 ? 11.555 -5.172 -20.811 1.00 98.56 88 GL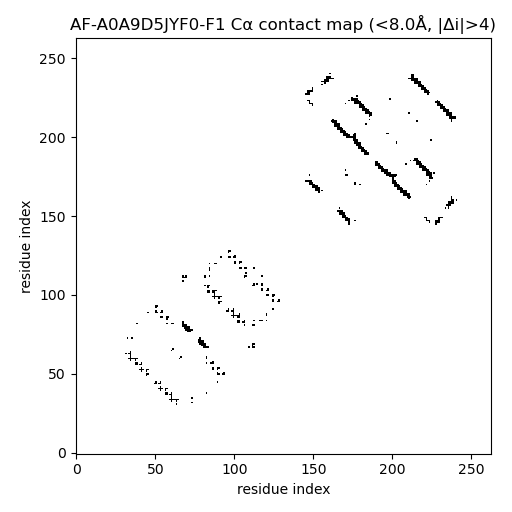Y A O 1
ATOM 712 N N . LEU A 1 89 ? 13.278 -5.448 -22.219 1.00 98.50 89 LEU A N 1
ATOM 713 C CA . LEU A 1 89 ? 12.976 -6.852 -22.521 1.00 98.50 89 LEU A CA 1
ATOM 714 C C . LEU A 1 89 ? 13.172 -7.767 -21.301 1.00 98.50 89 LEU A C 1
ATOM 716 O O . LEU A 1 89 ? 12.388 -8.694 -21.096 1.00 98.50 89 LEU A O 1
ATOM 720 N N . SER A 1 90 ? 14.186 -7.498 -20.478 1.00 98.56 90 SER A N 1
ATOM 721 C CA . SER A 1 90 ? 14.443 -8.263 -19.254 1.00 98.56 90 SER A CA 1
ATOM 722 C C . SER A 1 90 ? 13.358 -8.024 -18.197 1.00 98.56 90 SER A C 1
ATOM 724 O O . SER A 1 90 ? 12.862 -8.990 -17.623 1.00 98.56 90 SER A O 1
ATOM 726 N N . TYR A 1 91 ? 12.910 -6.777 -18.005 1.00 98.69 91 TYR A N 1
ATOM 727 C CA . TYR A 1 91 ? 11.770 -6.460 -17.133 1.00 98.69 91 TYR A CA 1
ATOM 728 C C . TYR A 1 91 ? 10.452 -7.071 -17.633 1.00 98.69 91 TYR A C 1
ATOM 730 O O . TYR A 1 91 ? 9.666 -7.585 -16.837 1.00 98.69 91 TYR A O 1
ATOM 738 N N . LEU A 1 92 ? 10.220 -7.093 -18.954 1.00 98.19 92 LEU A N 1
ATOM 739 C CA . LEU A 1 92 ? 9.078 -7.810 -19.534 1.00 98.19 92 LEU A CA 1
ATOM 740 C C . LEU A 1 92 ? 9.096 -9.290 -19.135 1.00 98.19 92 LEU A C 1
ATOM 742 O O . LEU A 1 92 ? 8.056 -9.855 -18.801 1.00 98.19 92 LEU A O 1
ATOM 746 N N . ALA A 1 93 ? 10.273 -9.914 -19.160 1.00 98.00 93 ALA A N 1
ATOM 747 C CA . ALA A 1 93 ? 10.433 -11.324 -18.838 1.00 98.00 93 ALA A CA 1
ATOM 748 C C . ALA A 1 93 ? 10.306 -11.631 -17.333 1.00 98.00 93 ALA A C 1
ATOM 750 O O . ALA A 1 93 ? 9.915 -12.745 -16.980 1.00 98.00 93 ALA A O 1
ATOM 751 N N . THR A 1 94 ? 10.590 -10.669 -16.447 1.00 98.06 94 THR A N 1
ATOM 752 C CA . THR A 1 94 ? 10.348 -10.795 -14.996 1.00 98.06 94 THR A CA 1
ATOM 753 C C . THR A 1 94 ? 8.928 -10.407 -14.576 1.00 98.06 94 THR A C 1
ATOM 755 O O . THR A 1 94 ? 8.550 -10.665 -13.435 1.00 98.06 94 THR A O 1
ATOM 758 N N . GLY A 1 95 ? 8.130 -9.826 -15.478 1.00 96.81 95 GLY A N 1
ATOM 759 C CA . GLY A 1 95 ? 6.760 -9.384 -15.205 1.00 96.81 95 GLY A CA 1
ATOM 760 C C . GLY A 1 95 ? 6.649 -7.971 -14.627 1.00 96.81 95 GLY A C 1
ATOM 761 O O . GLY A 1 95 ? 5.544 -7.550 -14.288 1.00 96.81 95 GLY A O 1
ATOM 762 N N . ASP A 1 96 ? 7.749 -7.218 -14.546 1.00 97.69 96 ASP A N 1
ATOM 763 C CA . ASP A 1 96 ? 7.720 -5.803 -14.164 1.00 97.69 96 ASP A CA 1
ATOM 764 C C . ASP A 1 96 ? 7.355 -4.938 -15.380 1.00 97.69 96 ASP A C 1
ATOM 766 O O . ASP A 1 96 ? 8.197 -4.359 -16.071 1.00 97.69 96 ASP A O 1
ATOM 770 N N . ILE A 1 97 ? 6.060 -4.911 -15.695 1.00 97.81 97 ILE A N 1
ATOM 771 C CA . ILE A 1 97 ? 5.542 -4.285 -16.917 1.00 97.81 97 ILE A CA 1
ATOM 772 C C . ILE A 1 97 ? 5.785 -2.767 -16.934 1.00 97.81 97 ILE A C 1
ATOM 774 O O . ILE A 1 97 ? 6.058 -2.195 -17.992 1.00 97.81 97 ILE A O 1
ATOM 778 N N . GLU A 1 98 ? 5.708 -2.103 -15.780 1.00 96.06 98 GLU A N 1
ATOM 779 C CA . GLU A 1 98 ? 5.911 -0.656 -15.690 1.00 96.06 98 GLU A CA 1
ATOM 780 C C . GLU A 1 98 ? 7.377 -0.265 -15.883 1.00 96.06 98 GLU A C 1
ATOM 782 O O . GLU A 1 98 ? 7.665 0.708 -16.589 1.00 96.06 98 GLU A O 1
ATOM 787 N N . ALA A 1 99 ? 8.314 -0.992 -15.262 1.00 97.69 99 ALA A N 1
ATOM 788 C CA . ALA A 1 99 ? 9.740 -0.770 -15.491 1.00 97.69 99 ALA A CA 1
ATOM 789 C C . ALA A 1 99 ? 10.101 -1.068 -16.951 1.00 97.69 99 ALA A C 1
ATOM 791 O O . ALA A 1 99 ? 10.770 -0.263 -17.602 1.00 97.69 99 ALA A O 1
ATOM 792 N N . ALA A 1 100 ? 9.550 -2.148 -17.510 1.00 98.44 100 ALA A N 1
ATOM 793 C CA . ALA A 1 100 ? 9.751 -2.501 -18.906 1.00 98.44 100 ALA A CA 1
ATOM 794 C C . ALA A 1 100 ? 9.315 -1.403 -19.883 1.00 98.44 100 ALA A C 1
ATOM 796 O O . ALA A 1 100 ? 10.070 -1.046 -20.791 1.00 98.44 100 ALA A O 1
ATOM 797 N N . TYR A 1 101 ? 8.110 -0.850 -19.689 1.00 98.31 101 TYR A N 1
ATOM 798 C CA . TYR A 1 101 ? 7.595 0.240 -20.519 1.00 98.31 101 TYR A CA 1
ATOM 799 C C . TYR A 1 101 ? 8.537 1.446 -20.480 1.00 98.31 101 TYR A C 1
ATOM 801 O O . TYR A 1 101 ? 8.923 1.966 -21.528 1.00 98.31 101 TYR A O 1
ATOM 809 N N . ARG A 1 102 ? 8.968 1.852 -19.278 1.00 98.31 102 ARG A N 1
ATOM 810 C CA . ARG A 1 102 ? 9.882 2.986 -19.083 1.00 98.31 102 ARG A CA 1
ATOM 811 C C . ARG A 1 102 ? 11.223 2.776 -19.783 1.00 98.31 102 ARG A C 1
ATOM 813 O O . ARG A 1 102 ? 11.678 3.672 -20.491 1.00 98.31 102 ARG A O 1
ATOM 820 N N . SER A 1 103 ? 11.834 1.601 -19.641 1.00 98.44 103 SER A N 1
ATOM 821 C CA . SER A 1 103 ? 13.113 1.298 -20.292 1.00 98.44 103 SER A CA 1
ATOM 822 C C . SER A 1 103 ? 12.993 1.262 -21.819 1.00 98.44 103 SER A C 1
ATOM 824 O O . SER A 1 103 ? 13.833 1.832 -22.516 1.00 98.44 103 SER A O 1
ATOM 826 N N . CYS A 1 104 ? 11.925 0.673 -22.364 1.00 98.50 104 CYS A N 1
ATOM 827 C CA . CYS A 1 104 ? 11.704 0.662 -23.811 1.00 98.50 104 CYS A CA 1
ATOM 828 C C . CYS A 1 104 ? 11.382 2.050 -24.374 1.00 98.50 104 CYS A C 1
ATOM 830 O O . CYS A 1 104 ? 11.827 2.389 -25.473 1.00 98.50 104 CYS A O 1
ATOM 832 N N . GLU A 1 105 ? 10.701 2.894 -23.604 1.00 98.38 105 GLU A N 1
ATOM 833 C CA . GLU A 1 105 ? 10.487 4.292 -23.965 1.00 98.38 105 GLU A CA 1
ATOM 834 C C . GLU A 1 105 ? 11.802 5.083 -23.959 1.00 98.38 105 GLU A C 1
ATOM 836 O O . GLU A 1 105 ? 12.071 5.864 -24.872 1.00 98.38 105 GLU A O 1
ATOM 841 N N . GLN A 1 106 ? 12.688 4.819 -22.998 1.00 98.31 106 GLN A N 1
ATOM 842 C CA . GLN A 1 106 ? 14.024 5.411 -22.977 1.00 98.31 106 GLN A CA 1
ATOM 843 C C . GLN A 1 106 ? 14.865 4.970 -24.183 1.00 98.31 106 GLN A C 1
ATOM 845 O O . GLN A 1 106 ? 15.529 5.803 -24.803 1.00 98.31 106 GLN A O 1
ATOM 850 N N . ALA A 1 107 ? 14.781 3.697 -24.584 1.00 98.50 107 ALA A N 1
ATOM 851 C CA . ALA A 1 107 ? 15.408 3.212 -25.813 1.00 98.50 107 ALA A CA 1
ATOM 852 C C . ALA A 1 107 ? 14.877 3.949 -27.058 1.00 98.50 107 ALA A C 1
ATOM 854 O O . ALA A 1 107 ? 15.666 4.340 -27.923 1.00 98.50 107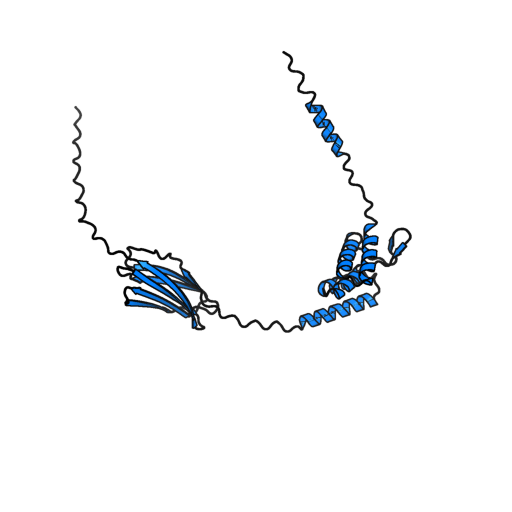 ALA A O 1
ATOM 855 N N . ARG A 1 108 ? 13.561 4.209 -27.122 1.00 98.44 108 ARG A N 1
ATOM 856 C CA . ARG A 1 108 ? 12.928 5.000 -28.193 1.00 98.44 108 ARG A CA 1
ATOM 857 C C . ARG A 1 108 ? 13.455 6.430 -28.238 1.00 98.44 108 ARG A C 1
ATOM 859 O O . ARG A 1 108 ? 13.790 6.911 -29.317 1.00 98.44 108 ARG A O 1
ATOM 866 N N . VAL A 1 109 ? 13.525 7.097 -27.086 1.00 98.06 109 VAL A N 1
ATOM 867 C CA . VAL A 1 109 ? 13.994 8.487 -26.966 1.00 98.06 109 VAL A CA 1
ATOM 868 C C . VAL A 1 109 ? 15.463 8.613 -27.363 1.00 98.06 109 VAL A C 1
ATOM 870 O O . VAL A 1 109 ? 15.823 9.553 -28.066 1.00 98.06 109 VAL A O 1
ATOM 873 N N . LYS A 1 110 ? 16.308 7.661 -26.950 1.00 97.75 110 LYS A N 1
ATOM 874 C CA . LYS A 1 110 ? 17.730 7.650 -27.317 1.00 97.75 110 LYS A CA 1
ATOM 875 C C . LYS A 1 110 ? 17.950 7.349 -28.802 1.00 97.75 110 LYS A C 1
ATOM 877 O O . LYS A 1 110 ? 18.912 7.842 -29.375 1.00 97.75 110 LYS A O 1
ATOM 882 N N . GLY A 1 111 ? 17.072 6.565 -29.433 1.00 97.88 111 GLY A N 1
ATOM 883 C CA . GLY A 1 111 ? 17.032 6.394 -30.891 1.00 97.88 111 GLY A CA 1
ATOM 884 C C . GLY A 1 111 ? 18.187 5.593 -31.504 1.00 97.88 111 GLY A C 1
ATOM 885 O O . GLY A 1 111 ? 18.303 5.560 -32.726 1.00 97.88 111 GLY A O 1
ATOM 886 N N . VAL A 1 112 ? 19.017 4.956 -30.673 1.00 98.00 112 VAL A N 1
ATOM 887 C CA . VAL A 1 112 ? 20.186 4.163 -31.092 1.00 98.00 112 VAL A CA 1
ATOM 888 C C . VAL A 1 112 ? 19.826 2.695 -31.355 1.00 98.00 112 VAL A C 1
ATOM 890 O O . VAL A 1 112 ? 20.409 2.057 -32.224 1.00 98.00 112 VAL A O 1
ATOM 893 N N . ALA A 1 113 ? 18.849 2.151 -30.626 1.00 98.12 113 ALA A N 1
ATOM 894 C CA . ALA A 1 113 ? 18.428 0.760 -30.775 1.00 98.12 113 ALA A CA 1
ATOM 895 C C . ALA A 1 113 ? 17.562 0.540 -32.040 1.00 98.12 113 ALA A C 1
ATOM 897 O O . ALA A 1 113 ? 16.886 1.473 -32.493 1.00 98.12 113 ALA A O 1
ATOM 898 N N . PRO A 1 114 ? 17.496 -0.693 -32.588 1.00 98.50 114 PRO A N 1
ATOM 899 C CA . PRO A 1 114 ? 16.682 -1.001 -33.761 1.00 98.50 114 PRO A CA 1
ATOM 900 C C . PRO A 1 114 ? 15.210 -0.615 -33.568 1.00 98.50 114 PRO A C 1
ATOM 902 O O . PRO A 1 114 ? 14.537 -1.095 -32.651 1.00 98.50 114 PRO A O 1
ATOM 905 N N . ARG A 1 115 ? 14.690 0.235 -34.464 1.00 98.06 115 ARG A N 1
ATOM 906 C CA . ARG A 1 115 ? 13.341 0.826 -34.348 1.00 98.06 115 ARG A CA 1
ATOM 907 C C . ARG A 1 115 ? 12.233 -0.218 -34.214 1.00 98.06 115 ARG A C 1
ATOM 909 O O . ARG A 1 115 ? 11.314 -0.027 -33.425 1.00 98.06 115 ARG A O 1
ATOM 916 N N . GLU A 1 116 ? 12.327 -1.311 -34.966 1.00 98.25 116 GLU A N 1
ATOM 917 C CA . GLU A 1 116 ? 11.353 -2.405 -34.921 1.00 98.25 116 GLU A CA 1
ATOM 918 C C . GLU A 1 116 ? 11.328 -3.091 -33.548 1.00 98.25 116 GLU A C 1
ATOM 920 O O . GLU A 1 116 ? 10.260 -3.279 -32.970 1.00 98.25 116 GLU A O 1
ATOM 925 N N . ALA A 1 117 ? 12.498 -3.395 -32.977 1.00 98.25 117 ALA A N 1
ATOM 926 C CA . ALA A 1 117 ? 12.598 -4.046 -31.673 1.00 98.25 117 ALA A CA 1
ATOM 927 C C . ALA A 1 117 ? 12.039 -3.164 -30.545 1.00 98.25 117 ALA A C 1
ATOM 929 O O . ALA A 1 117 ? 11.300 -3.645 -29.684 1.00 98.25 117 ALA A O 1
ATOM 930 N N . VAL A 1 118 ? 12.328 -1.859 -30.586 1.00 98.56 118 VAL A N 1
ATOM 931 C CA . VAL A 1 118 ? 11.753 -0.878 -29.654 1.00 98.56 118 VAL A CA 1
ATOM 932 C C . VAL A 1 118 ? 10.230 -0.807 -29.804 1.00 98.56 118 VAL A C 1
ATOM 934 O O . VAL A 1 118 ? 9.513 -0.847 -28.803 1.00 98.56 118 VAL A O 1
ATOM 937 N N . GLY A 1 119 ? 9.725 -0.758 -31.043 1.00 98.19 119 GLY A N 1
ATOM 938 C CA . GLY A 1 119 ? 8.290 -0.756 -31.331 1.00 98.19 119 GLY A CA 1
ATOM 939 C C . GLY A 1 119 ? 7.576 -1.990 -30.776 1.00 98.19 119 GLY A C 1
ATOM 940 O O . GLY A 1 119 ? 6.556 -1.857 -30.102 1.00 98.19 119 GLY A O 1
ATOM 941 N N . ASN A 1 120 ? 8.156 -3.176 -30.971 1.00 98.31 120 ASN A N 1
ATOM 942 C CA . ASN A 1 120 ? 7.620 -4.433 -30.444 1.00 98.31 120 ASN A CA 1
ATOM 943 C C . ASN A 1 120 ? 7.602 -4.454 -28.909 1.00 98.31 120 ASN A C 1
ATOM 945 O O . ASN A 1 120 ? 6.617 -4.899 -28.310 1.00 98.31 120 ASN A O 1
ATOM 949 N N . CYS A 1 121 ? 8.652 -3.941 -28.258 1.00 98.38 121 CYS A N 1
ATOM 950 C CA . CYS A 1 121 ? 8.672 -3.845 -26.802 1.00 98.38 121 CYS A CA 1
ATOM 951 C C . CYS A 1 121 ? 7.572 -2.910 -26.270 1.00 98.38 121 CYS A C 1
ATOM 953 O O . CYS A 1 121 ? 6.812 -3.285 -25.371 1.00 98.38 121 CYS A O 1
ATOM 955 N N . LEU A 1 122 ? 7.439 -1.711 -26.847 1.00 98.50 122 LEU A N 1
ATOM 956 C CA . LEU A 1 122 ? 6.422 -0.735 -26.441 1.00 98.50 122 LEU A CA 1
ATOM 957 C C . LEU A 1 122 ? 5.000 -1.242 -26.689 1.00 98.50 122 LEU A C 1
ATOM 959 O O . LEU A 1 122 ? 4.124 -1.084 -25.840 1.00 98.50 122 LEU A O 1
ATOM 963 N N . GLN A 1 123 ? 4.764 -1.904 -27.822 1.00 98.06 123 GLN A N 1
ATOM 964 C CA . GLN A 1 123 ? 3.467 -2.507 -28.120 1.00 98.06 123 GLN A CA 1
ATOM 965 C C . GLN A 1 123 ? 3.109 -3.591 -27.094 1.00 98.06 123 GLN A C 1
ATOM 967 O O . GLN A 1 123 ? 1.986 -3.622 -26.587 1.00 98.06 123 GLN A O 1
ATOM 972 N N . THR A 1 124 ? 4.067 -4.461 -26.768 1.00 97.88 124 THR A N 1
ATOM 973 C CA . THR A 1 124 ? 3.866 -5.561 -25.818 1.00 97.88 124 THR A CA 1
ATOM 974 C C . THR A 1 124 ? 3.562 -5.033 -24.418 1.00 97.88 124 THR A C 1
ATOM 976 O O . THR A 1 124 ? 2.554 -5.414 -23.825 1.00 97.88 124 THR A O 1
ATOM 979 N N . THR A 1 125 ? 4.382 -4.111 -23.908 1.00 97.69 125 THR A N 1
ATOM 980 C CA . THR A 1 125 ? 4.190 -3.489 -22.584 1.00 97.69 125 THR A CA 1
ATOM 981 C C . THR A 1 125 ? 2.863 -2.734 -22.493 1.00 97.69 125 THR A C 1
ATOM 983 O O . THR A 1 125 ? 2.112 -2.940 -21.544 1.00 97.69 125 THR A O 1
ATOM 986 N N . THR A 1 126 ? 2.505 -1.947 -23.513 1.00 97.62 126 THR A N 1
ATOM 987 C CA . THR A 1 126 ? 1.223 -1.218 -23.558 1.00 97.62 126 THR A CA 1
ATOM 988 C C . THR A 1 126 ? 0.027 -2.165 -23.481 1.00 97.62 126 THR A C 1
ATOM 990 O O . THR A 1 126 ? -0.916 -1.908 -22.734 1.00 97.62 126 THR A O 1
ATOM 993 N N . LYS A 1 127 ? 0.071 -3.293 -24.202 1.00 96.88 127 LYS A N 1
ATOM 994 C CA . LYS A 1 127 ? -0.987 -4.311 -24.148 1.00 96.88 127 LYS A CA 1
ATOM 995 C C . LYS A 1 127 ? -1.158 -4.879 -22.735 1.00 96.88 127 LYS A C 1
ATOM 997 O O . LYS A 1 127 ? -2.286 -5.052 -22.281 1.00 96.88 127 LYS A O 1
ATOM 1002 N N . PHE A 1 128 ? -0.062 -5.154 -22.028 1.00 96.50 128 PHE A N 1
ATOM 1003 C CA . PHE A 1 128 ? -0.131 -5.618 -20.641 1.00 96.50 128 PHE A CA 1
ATOM 1004 C C . PHE A 1 128 ? -0.700 -4.550 -19.701 1.00 96.50 128 PHE A C 1
ATOM 1006 O O . PHE A 1 128 ? -1.578 -4.866 -18.902 1.00 96.50 128 PHE A O 1
ATOM 1013 N N . LEU A 1 129 ? -0.270 -3.292 -19.830 1.00 95.62 129 LEU A N 1
ATOM 1014 C CA . LEU A 1 129 ? -0.789 -2.189 -19.013 1.00 95.62 129 LEU A CA 1
ATOM 1015 C C . LEU A 1 129 ? -2.297 -1.981 -19.215 1.00 95.62 129 LEU A C 1
ATOM 1017 O O . LEU A 1 129 ? -3.028 -1.811 -18.241 1.00 95.62 129 LEU A O 1
ATOM 1021 N N . GLN A 1 130 ? -2.783 -2.068 -20.456 1.00 94.50 130 GLN A N 1
ATOM 1022 C CA . GLN A 1 130 ? -4.217 -1.996 -20.757 1.00 94.50 130 GLN A CA 1
ATOM 1023 C C . GLN A 1 130 ? -5.001 -3.140 -20.102 1.00 94.50 130 GLN A C 1
ATOM 1025 O O . GLN A 1 130 ? -6.062 -2.904 -19.529 1.00 94.50 130 GLN A O 1
ATOM 1030 N N . ASN A 1 131 ? -4.466 -4.363 -20.128 1.00 93.75 131 ASN A N 1
ATOM 1031 C CA . ASN A 1 131 ? -5.107 -5.506 -19.476 1.00 93.75 131 ASN A CA 1
ATOM 1032 C C . ASN A 1 131 ? -5.176 -5.338 -17.949 1.00 93.75 131 ASN A C 1
ATOM 1034 O O . ASN A 1 131 ? -6.177 -5.713 -17.346 1.00 93.75 131 ASN A O 1
ATOM 1038 N N . ILE A 1 132 ? -4.144 -4.758 -17.324 1.00 90.25 132 ILE A N 1
ATOM 1039 C CA . ILE A 1 132 ? -4.131 -4.485 -15.878 1.00 90.25 132 ILE A CA 1
ATOM 1040 C C . ILE A 1 132 ? -5.191 -3.435 -15.518 1.00 90.25 132 ILE A C 1
ATOM 1042 O O . ILE A 1 132 ? -5.897 -3.591 -14.529 1.00 90.25 132 ILE A O 1
ATOM 1046 N N . GLN A 1 133 ? -5.366 -2.397 -16.338 1.00 87.31 133 GLN A N 1
ATOM 1047 C CA . GLN A 1 133 ? -6.405 -1.382 -16.118 1.00 87.31 133 GLN A CA 1
ATOM 1048 C C . GLN A 1 133 ? -7.831 -1.919 -16.305 1.00 87.31 133 GLN A C 1
ATOM 1050 O O . GLN A 1 133 ? -8.773 -1.366 -15.747 1.00 87.31 133 GLN A O 1
ATOM 1055 N N . GLN A 1 134 ? -7.993 -2.989 -17.086 1.00 86.19 134 GLN A N 1
ATOM 1056 C CA . GLN A 1 134 ? -9.272 -3.669 -17.289 1.00 86.19 134 GLN A CA 1
ATOM 1057 C C . GLN A 1 134 ? -9.584 -4.717 -16.217 1.00 86.19 134 GLN A C 1
ATOM 1059 O O . GLN A 1 134 ? -10.660 -5.320 -16.267 1.00 86.19 134 GLN A O 1
ATOM 1064 N N . LEU A 1 135 ? -8.687 -4.949 -15.249 1.00 79.25 135 LEU A N 1
ATOM 1065 C CA . LEU A 1 135 ? -9.039 -5.752 -14.084 1.00 79.25 135 LEU A CA 1
ATOM 1066 C C . LEU A 1 135 ? -10.255 -5.091 -13.422 1.00 79.25 135 LEU A C 1
ATOM 1068 O O . LEU A 1 135 ? -10.216 -3.883 -13.169 1.00 79.25 135 LEU A O 1
ATOM 1072 N N . PRO A 1 136 ? -11.348 -5.841 -13.179 1.00 77.69 136 PRO A N 1
ATOM 1073 C CA . PRO A 1 136 ? -12.502 -5.284 -12.497 1.00 77.69 136 PRO A CA 1
ATOM 1074 C C . PRO A 1 136 ? -11.998 -4.671 -11.199 1.00 77.69 136 PRO A C 1
ATOM 1076 O O . PRO A 1 136 ? -11.256 -5.326 -10.460 1.00 77.69 136 PRO A O 1
ATOM 1079 N N . THR A 1 137 ? -12.358 -3.408 -10.949 1.00 70.38 137 THR A N 1
ATOM 1080 C CA . THR A 1 137 ? -12.091 -2.773 -9.659 1.00 70.38 137 THR A CA 1
ATOM 1081 C C . THR A 1 137 ? -12.511 -3.780 -8.595 1.00 70.38 137 THR A C 1
ATOM 1083 O O . THR A 1 137 ? -13.645 -4.270 -8.694 1.00 70.38 137 THR A O 1
ATOM 1086 N N . PRO A 1 138 ? -11.612 -4.178 -7.669 1.00 69.69 138 PRO A N 1
ATOM 1087 C CA . PRO A 1 138 ? -11.942 -5.185 -6.678 1.00 69.69 138 PRO A CA 1
ATOM 1088 C C . PRO A 1 138 ? -13.254 -4.753 -6.052 1.00 69.69 138 PRO A C 1
ATOM 1090 O O . PRO A 1 138 ? -13.355 -3.621 -5.576 1.00 69.69 138 PRO A O 1
ATOM 1093 N N . THR A 1 139 ? -14.279 -5.601 -6.175 1.00 75.00 139 THR A N 1
ATOM 1094 C CA . THR A 1 139 ? -15.584 -5.308 -5.592 1.00 75.00 139 THR A CA 1
ATOM 1095 C C . THR A 1 139 ? -15.304 -4.929 -4.146 1.00 75.00 139 THR A C 1
ATOM 1097 O O . THR A 1 139 ? -14.662 -5.740 -3.467 1.00 75.00 139 THR A O 1
ATOM 1100 N N . PRO A 1 140 ? -15.652 -3.703 -3.704 1.00 70.75 140 PRO A N 1
ATOM 1101 C CA . PRO A 1 140 ? -15.365 -3.294 -2.343 1.00 70.75 140 PRO A CA 1
ATOM 1102 C C . PRO A 1 140 ? -15.907 -4.398 -1.449 1.00 70.75 140 PRO A C 1
ATOM 1104 O O . PRO A 1 140 ? -17.070 -4.790 -1.589 1.00 70.75 140 PRO A O 1
ATOM 1107 N N . LEU A 1 141 ? -15.022 -4.981 -0.633 1.00 72.56 141 LEU A N 1
ATOM 1108 C CA . LEU A 1 141 ? -15.438 -5.962 0.358 1.00 72.56 141 LEU A CA 1
ATOM 1109 C C . LEU A 1 141 ? -16.636 -5.342 1.083 1.00 72.56 141 LEU A C 1
ATOM 1111 O O . LEU A 1 141 ? -16.554 -4.155 1.420 1.00 72.56 141 LEU A O 1
ATOM 1115 N N . PRO A 1 142 ? -17.750 -6.079 1.253 1.00 74.62 142 PRO A N 1
ATOM 1116 C CA . PRO A 1 142 ? -18.884 -5.552 1.994 1.00 74.62 142 PRO A CA 1
ATOM 1117 C C . PRO A 1 142 ? -18.340 -4.994 3.304 1.00 74.62 142 PRO A C 1
ATOM 1119 O O . PRO A 1 142 ? -17.569 -5.689 3.976 1.00 74.62 142 PRO A O 1
ATOM 1122 N N . ALA A 1 143 ? -18.649 -3.723 3.586 1.00 76.38 143 ALA A N 1
ATOM 1123 C CA . ALA A 1 143 ? -18.182 -3.053 4.789 1.00 76.38 143 ALA A CA 1
ATOM 1124 C C . ALA A 1 143 ? -18.459 -3.992 5.965 1.00 76.38 143 ALA A C 1
ATOM 1126 O O . ALA A 1 143 ? -19.594 -4.434 6.160 1.00 76.38 143 ALA A O 1
ATOM 1127 N N . GLN A 1 144 ? -17.398 -4.421 6.651 1.00 80.62 144 GLN A N 1
ATOM 1128 C CA . GLN A 1 144 ? -17.579 -5.289 7.801 1.00 80.62 144 GLN A CA 1
ATOM 1129 C C . GLN A 1 144 ? -18.317 -4.470 8.844 1.00 80.62 144 GLN A C 1
ATOM 1131 O O . GLN A 1 144 ? -17.877 -3.381 9.197 1.00 80.62 144 GLN A O 1
ATOM 1136 N N . ASN A 1 145 ? -19.446 -5.002 9.288 1.00 87.62 145 ASN A N 1
ATOM 1137 C CA . ASN A 1 145 ? -20.249 -4.380 10.314 1.00 87.62 145 ASN A CA 1
ATOM 1138 C C . ASN A 1 145 ? -19.500 -4.502 11.653 1.00 87.62 145 ASN A C 1
ATOM 1140 O O . ASN A 1 145 ? -19.394 -5.601 12.208 1.00 87.62 145 ASN A O 1
ATOM 1144 N N . ILE A 1 146 ? -18.875 -3.412 12.095 1.00 92.88 146 ILE A N 1
ATOM 1145 C CA . ILE A 1 146 ? -18.050 -3.367 13.305 1.00 92.88 146 ILE A CA 1
ATOM 1146 C C . ILE A 1 146 ? -18.934 -2.824 14.432 1.00 92.88 146 ILE A C 1
ATOM 1148 O O . ILE A 1 146 ? -19.499 -1.760 14.247 1.00 92.88 146 ILE A O 1
ATOM 1152 N N . PRO A 1 147 ? -19.047 -3.502 15.591 1.00 96.06 147 PRO A N 1
ATOM 1153 C CA . PRO A 1 147 ? -19.834 -2.993 16.711 1.00 96.06 147 PRO A CA 1
ATOM 1154 C C . PRO A 1 147 ? -19.316 -1.647 17.247 1.00 96.06 147 PRO A C 1
ATOM 1156 O O . PRO A 1 147 ? -18.101 -1.404 17.202 1.00 96.06 147 PRO A O 1
ATOM 1159 N N . PRO A 1 148 ? -20.185 -0.849 17.894 1.00 97.31 148 PRO A N 1
ATOM 1160 C CA . PRO A 1 148 ? -19.811 0.454 18.425 1.00 97.31 148 PRO A CA 1
ATOM 1161 C C . PRO A 1 148 ? -18.714 0.338 19.487 1.00 97.31 148 PRO A C 1
ATOM 1163 O O . PRO A 1 148 ? -18.564 -0.669 20.178 1.00 97.31 148 PRO A O 1
ATOM 1166 N N . ARG A 1 149 ? -17.932 1.396 19.685 1.00 98.00 149 ARG A N 1
ATOM 1167 C CA . ARG A 1 149 ? -16.880 1.434 20.710 1.00 98.00 149 ARG A CA 1
ATOM 1168 C C . ARG A 1 149 ? -17.222 2.431 21.804 1.00 98.00 149 ARG A C 1
ATOM 1170 O O . ARG A 1 149 ? -17.399 3.610 21.532 1.00 98.00 149 ARG A O 1
ATOM 1177 N N . ILE A 1 150 ? -17.214 1.974 23.054 1.00 98.00 150 ILE A N 1
ATOM 1178 C CA . ILE A 1 150 ? -17.408 2.819 24.242 1.00 98.00 150 ILE A CA 1
ATOM 1179 C C . ILE A 1 150 ? -16.041 3.211 24.823 1.00 98.00 150 ILE A C 1
ATOM 1181 O O . ILE A 1 150 ? -15.155 2.365 24.982 1.00 98.00 150 ILE A O 1
ATOM 1185 N N . GLN A 1 151 ? -15.858 4.485 25.158 1.00 98.19 151 GLN A N 1
ATOM 1186 C CA . GLN A 1 151 ? -14.677 5.015 25.842 1.00 98.19 151 GLN A CA 1
ATOM 1187 C C . GLN A 1 151 ? -15.125 5.874 27.020 1.00 98.19 151 GLN A C 1
ATOM 1189 O O . GLN A 1 151 ? -15.831 6.861 26.830 1.00 98.19 151 GLN A O 1
ATOM 1194 N N . LEU A 1 152 ? -14.716 5.513 28.235 1.00 98.00 152 LEU A N 1
ATOM 1195 C CA . LEU A 1 152 ? -15.005 6.314 29.420 1.00 98.00 152 LEU A CA 1
ATOM 1196 C C . LEU A 1 152 ? -13.938 7.384 29.624 1.00 98.00 152 LEU A C 1
ATOM 1198 O O . LEU A 1 152 ? -12.743 7.106 29.551 1.00 98.00 152 LEU A O 1
ATOM 1202 N N . SER A 1 153 ? -14.397 8.597 29.905 1.00 97.56 153 SER A N 1
ATOM 1203 C CA . SER A 1 153 ? -13.562 9.729 30.309 1.00 97.56 153 SER A CA 1
ATOM 1204 C C . SER A 1 153 ? -13.405 9.792 31.830 1.00 97.56 153 SER A C 1
ATOM 1206 O O . SER A 1 153 ? -12.433 10.356 32.325 1.00 97.56 153 SER A O 1
ATOM 1208 N N . THR A 1 154 ? -14.355 9.221 32.577 1.00 96.50 154 THR A N 1
ATOM 1209 C CA . THR A 1 154 ? -14.291 9.102 34.038 1.00 96.50 154 THR A CA 1
ATOM 1210 C C . THR A 1 154 ? -13.864 7.693 34.430 1.00 96.50 154 THR A C 1
ATOM 1212 O O . THR A 1 154 ? -14.456 6.713 33.979 1.00 96.50 154 THR A O 1
ATOM 1215 N N . GLU A 1 155 ? -12.855 7.581 35.291 1.00 96.75 155 GLU A N 1
ATOM 1216 C CA . GLU A 1 155 ? -12.490 6.307 35.907 1.00 96.75 155 GLU A CA 1
ATOM 1217 C C . GLU A 1 155 ? -13.544 5.921 36.951 1.00 96.75 155 GLU A C 1
ATOM 1219 O O . GLU A 1 155 ? -13.900 6.727 37.811 1.00 96.75 155 GLU A O 1
ATOM 1224 N N . ILE A 1 156 ? -14.062 4.694 36.869 1.00 97.56 156 ILE A N 1
ATOM 1225 C CA . ILE A 1 156 ? -15.025 4.169 37.840 1.00 97.56 156 ILE A CA 1
ATOM 1226 C C . ILE A 1 156 ? -14.226 3.519 38.973 1.00 97.56 156 ILE A C 1
ATOM 1228 O O . ILE A 1 156 ? -13.623 2.465 38.749 1.00 97.56 156 ILE A O 1
ATOM 1232 N N . PRO A 1 157 ? -14.192 4.114 40.179 1.00 97.44 157 PRO A N 1
ATOM 1233 C CA . PRO A 1 157 ? -13.401 3.565 41.263 1.00 97.44 157 PRO A CA 1
ATOM 1234 C C . PRO A 1 157 ? -14.031 2.260 41.783 1.00 97.44 157 PRO A C 1
ATOM 1236 O O . PRO A 1 157 ? -15.262 2.141 41.837 1.00 97.44 157 PRO A O 1
ATOM 1239 N N . PRO A 1 158 ? -13.217 1.283 42.225 1.00 97.81 158 PRO A N 1
ATOM 1240 C CA . PRO A 1 158 ? -13.728 0.034 42.790 1.00 97.81 158 PRO A CA 1
ATOM 1241 C C . PRO A 1 158 ? -14.487 0.248 44.111 1.00 97.81 158 PRO A C 1
ATOM 1243 O O . PRO A 1 158 ? -15.364 -0.547 44.442 1.00 97.81 158 PRO A O 1
ATOM 1246 N N . GLU A 1 159 ? -14.199 1.330 44.844 1.00 97.50 159 GLU A N 1
ATOM 1247 C CA . GLU A 1 159 ? -14.942 1.758 46.036 1.00 97.50 159 GLU A CA 1
ATOM 1248 C C . GLU A 1 159 ? -15.183 3.279 46.014 1.00 97.50 159 GLU A C 1
ATOM 1250 O O . GLU A 1 159 ? -14.318 4.037 45.580 1.00 97.50 159 GLU A O 1
ATOM 1255 N N . THR A 1 160 ? -16.348 3.737 46.480 1.00 97.00 160 THR A N 1
ATOM 1256 C CA . THR A 1 160 ? -16.708 5.167 46.553 1.00 97.00 160 THR A CA 1
ATOM 1257 C C . THR A 1 160 ? -17.639 5.441 47.730 1.00 97.00 160 THR A C 1
ATOM 1259 O O . THR A 1 160 ? -18.506 4.630 48.031 1.00 97.00 160 THR A O 1
ATOM 1262 N N . ASP A 1 161 ? -17.492 6.575 48.412 1.00 96.38 161 ASP A N 1
ATOM 1263 C CA . ASP A 1 161 ? -18.430 7.034 49.448 1.00 96.38 161 ASP A CA 1
ATOM 1264 C C . ASP A 1 161 ? -19.610 7.842 48.872 1.00 96.38 161 ASP A C 1
ATOM 1266 O O . ASP A 1 161 ? -20.607 8.081 49.564 1.00 96.38 161 ASP A O 1
ATOM 1270 N N . GLN A 1 162 ? -19.529 8.206 47.589 1.00 96.56 162 GLN A N 1
ATOM 1271 C CA . GLN A 1 162 ? -20.519 9.019 46.895 1.00 96.56 162 GLN A CA 1
ATOM 1272 C C . GLN A 1 162 ? -21.825 8.253 46.667 1.00 96.56 162 GLN A C 1
ATOM 1274 O O . GLN A 1 162 ? -21.839 7.096 46.253 1.00 96.56 162 GLN A O 1
ATOM 1279 N N . GLU A 1 163 ? -22.946 8.932 46.907 1.00 96.12 163 GLU A N 1
ATOM 1280 C CA . GLU A 1 163 ? -24.285 8.414 46.604 1.00 96.12 163 GLU A CA 1
ATOM 1281 C C . GLU A 1 163 ? -24.648 8.544 45.127 1.00 96.12 163 GLU A C 1
ATOM 1283 O O . GLU A 1 163 ? -25.459 7.779 44.624 1.00 96.12 163 GLU A O 1
ATOM 1288 N N . ILE A 1 164 ? -24.045 9.506 44.431 1.00 96.88 164 ILE A N 1
ATOM 1289 C CA . ILE A 1 164 ? -24.240 9.737 43.005 1.00 96.88 164 ILE A CA 1
ATOM 1290 C C . ILE A 1 164 ? -22.864 9.694 42.358 1.00 96.88 164 ILE A C 1
ATOM 1292 O O . ILE A 1 164 ? -22.020 10.532 42.669 1.00 96.88 164 ILE A O 1
ATOM 1296 N N . LEU A 1 165 ? -22.648 8.734 41.461 1.00 97.19 165 LEU A N 1
ATOM 1297 C CA . LEU A 1 165 ? -21.413 8.607 40.700 1.00 97.19 165 LEU A CA 1
ATOM 1298 C C . LEU A 1 165 ? -21.613 9.200 39.293 1.00 97.19 165 LEU A C 1
ATOM 1300 O O . LEU A 1 165 ? -22.355 8.617 38.494 1.00 97.19 165 LEU A O 1
ATOM 1304 N N . PRO A 1 166 ? -20.983 10.342 38.966 1.00 97.69 166 PRO A N 1
ATOM 1305 C CA . PRO A 1 166 ? -21.016 10.883 37.616 1.00 97.69 166 PRO A CA 1
ATOM 1306 C C . PRO A 1 166 ? -20.130 10.036 36.697 1.00 97.69 166 PRO A C 1
ATOM 1308 O O . PRO A 1 166 ? -18.945 9.849 36.963 1.00 97.69 166 PRO A O 1
ATOM 1311 N N . ILE A 1 167 ? -20.692 9.552 35.595 1.00 97.31 167 ILE A N 1
ATOM 1312 C CA . ILE A 1 167 ? -19.965 8.844 34.543 1.00 97.31 167 ILE A CA 1
ATOM 1313 C C . ILE A 1 167 ? -20.008 9.677 33.277 1.00 97.31 167 ILE A C 1
ATOM 1315 O O . ILE A 1 167 ? -21.080 10.062 32.812 1.00 97.31 167 ILE A O 1
ATOM 1319 N N . GLN A 1 168 ? -18.832 9.924 32.708 1.00 97.94 168 GLN A N 1
ATOM 1320 C CA . GLN A 1 168 ? -18.677 10.585 31.422 1.00 97.94 168 GLN A CA 1
ATOM 1321 C C . GLN A 1 168 ? -17.969 9.651 30.455 1.00 97.94 168 GLN A C 1
ATOM 1323 O O . GLN A 1 168 ? -17.022 8.951 30.824 1.00 97.94 168 GLN A O 1
ATOM 1328 N N . GLY A 1 169 ? -18.398 9.670 29.203 1.00 97.75 169 GLY A N 1
ATOM 1329 C CA . GLY A 1 169 ? -17.769 8.890 28.155 1.00 97.75 169 GLY A CA 1
ATOM 1330 C C . GLY A 1 169 ? -18.249 9.291 26.775 1.00 97.75 169 GLY A C 1
ATOM 1331 O O . GLY A 1 169 ? -18.955 10.285 26.598 1.00 97.75 169 GLY A O 1
ATOM 1332 N N . LYS A 1 170 ? -17.841 8.498 25.794 1.00 97.88 170 LYS A N 1
ATOM 1333 C CA . LYS A 1 170 ? -18.280 8.603 24.412 1.00 97.88 170 LYS A CA 1
ATOM 1334 C C . LYS A 1 170 ? -18.469 7.233 23.782 1.00 97.88 170 LYS A C 1
ATOM 1336 O O . LYS A 1 170 ? -17.723 6.301 24.091 1.00 97.88 170 LYS A O 1
ATOM 1341 N N . ALA A 1 171 ? -19.449 7.128 22.898 1.00 97.75 171 ALA A N 1
ATOM 1342 C CA . ALA A 1 171 ? -19.635 5.996 22.006 1.00 97.75 171 ALA A CA 1
ATOM 1343 C C . ALA A 1 171 ? -19.294 6.428 20.572 1.00 97.75 171 ALA A C 1
ATOM 1345 O O . ALA A 1 171 ? -19.648 7.535 20.169 1.00 97.75 171 ALA A O 1
ATOM 1346 N N . THR A 1 172 ? -18.577 5.586 19.827 1.00 97.25 172 THR A N 1
ATOM 1347 C CA . THR A 1 172 ? -18.172 5.862 18.440 1.00 97.25 172 THR A CA 1
ATOM 1348 C C . THR A 1 172 ? -18.506 4.695 17.525 1.00 97.25 172 THR A C 1
ATOM 1350 O O . THR A 1 172 ? -18.151 3.565 17.868 1.00 97.25 172 THR A O 1
ATOM 1353 N N . ASP A 1 173 ? -19.104 4.976 16.372 1.00 96.94 173 ASP A N 1
ATOM 1354 C CA . ASP A 1 173 ? -19.452 3.998 15.339 1.00 96.94 173 ASP A CA 1
ATOM 1355 C C . ASP A 1 173 ? -19.495 4.656 13.948 1.00 96.94 173 ASP A C 1
ATOM 1357 O O . ASP A 1 173 ? -19.877 5.817 13.843 1.00 96.94 173 ASP A O 1
ATOM 1361 N N . ALA A 1 174 ? -19.093 3.949 12.888 1.00 94.50 174 ALA A N 1
ATOM 1362 C CA . ALA A 1 174 ? -19.059 4.516 11.533 1.00 94.50 174 ALA A CA 1
ATOM 1363 C C . ALA A 1 174 ? -20.463 4.707 10.931 1.00 94.50 174 ALA A C 1
ATOM 1365 O O . ALA A 1 174 ? -20.656 5.594 10.103 1.00 94.50 174 ALA A O 1
ATOM 1366 N N . ASP A 1 175 ? -21.433 3.904 11.367 1.00 94.06 175 ASP A N 1
ATOM 1367 C CA . ASP A 1 175 ? -22.833 3.966 10.943 1.00 94.06 175 ASP A CA 1
ATOM 1368 C C . ASP A 1 175 ? -23.692 4.802 11.916 1.00 94.06 175 ASP A C 1
ATOM 1370 O O . ASP A 1 175 ? -24.891 5.009 11.702 1.00 94.06 175 ASP A O 1
ATOM 1374 N N . GLY A 1 176 ? -23.072 5.331 12.975 1.00 95.25 176 GLY A N 1
ATOM 1375 C CA . GLY A 1 176 ? -23.687 6.196 13.973 1.00 95.25 176 GLY A CA 1
ATOM 1376 C C . GLY A 1 176 ? -24.284 5.449 15.165 1.00 95.25 176 GLY A C 1
ATOM 1377 O O . GLY A 1 176 ? -24.707 4.299 15.085 1.00 95.25 176 GLY A O 1
ATOM 1378 N N . ILE A 1 177 ? -24.345 6.133 16.307 1.00 97.31 177 ILE A N 1
ATOM 1379 C CA . ILE A 1 177 ? -24.900 5.592 17.554 1.00 97.31 177 ILE A CA 1
ATOM 1380 C C . ILE A 1 177 ? -26.397 5.877 17.616 1.00 97.31 177 ILE A C 1
ATOM 1382 O O . ILE A 1 177 ? -26.784 7.039 17.537 1.00 97.31 177 ILE A O 1
ATOM 1386 N N . ALA A 1 178 ? -27.228 4.854 17.811 1.00 96.38 178 ALA A N 1
ATOM 1387 C CA . ALA A 1 178 ? -28.681 4.970 17.945 1.00 96.38 178 ALA A CA 1
ATOM 1388 C C . ALA A 1 178 ? -29.157 5.104 19.402 1.00 96.38 178 ALA A C 1
ATOM 1390 O O . ALA A 1 178 ? -30.122 5.817 19.670 1.00 96.38 178 ALA A O 1
ATOM 1391 N N . GLU A 1 179 ? -28.506 4.410 20.338 1.00 97.25 179 GLU A N 1
ATOM 1392 C CA . GLU A 1 179 ? -28.920 4.389 21.745 1.00 97.25 179 GLU A CA 1
ATOM 1393 C C . GLU A 1 179 ? -27.718 4.143 22.665 1.00 97.25 179 GLU A C 1
ATOM 1395 O O . GLU A 1 179 ? -26.831 3.343 22.349 1.00 97.25 179 GLU A O 1
ATOM 1400 N N . ILE A 1 180 ? -27.703 4.800 23.829 1.00 97.12 180 ILE A N 1
ATOM 1401 C CA . ILE A 1 180 ? -26.794 4.465 24.933 1.00 97.12 180 ILE A CA 1
ATOM 1402 C C . ILE A 1 180 ? -27.634 4.081 26.148 1.00 97.12 180 ILE A C 1
ATOM 1404 O O . ILE A 1 180 ? -28.416 4.880 26.663 1.00 97.12 180 ILE A O 1
ATOM 1408 N N . ILE A 1 181 ? -27.450 2.854 26.619 1.00 97.50 181 ILE A N 1
ATOM 1409 C CA . ILE A 1 181 ? -28.177 2.271 27.741 1.00 97.50 181 ILE A CA 1
ATOM 1410 C C . ILE A 1 181 ? -27.210 2.131 28.910 1.00 97.50 181 ILE A C 1
ATOM 1412 O O . ILE A 1 181 ? -26.171 1.479 28.804 1.00 97.50 181 ILE A O 1
ATOM 1416 N N . VAL A 1 182 ? -27.559 2.715 30.050 1.00 96.88 182 VAL A N 1
ATOM 1417 C CA . VAL A 1 182 ? -26.802 2.574 31.292 1.00 96.88 182 VAL A CA 1
ATOM 1418 C C . VAL A 1 182 ? -27.689 1.916 32.333 1.00 96.88 182 VAL A C 1
ATOM 1420 O O . VAL A 1 182 ? -28.754 2.430 32.671 1.00 96.88 182 VAL A O 1
ATOM 1423 N N . SER A 1 183 ? -27.256 0.775 32.861 1.00 96.06 183 SER A N 1
ATOM 1424 C CA . SER A 1 183 ? -27.973 0.068 33.920 1.00 96.06 183 SER A CA 1
ATOM 1425 C C . SER A 1 183 ? -27.105 -0.124 35.154 1.00 96.06 183 SER A C 1
ATOM 1427 O O . SER A 1 183 ? -25.934 -0.489 35.043 1.00 96.06 183 SER A O 1
ATOM 1429 N N . VAL A 1 184 ? -27.696 0.060 36.330 1.00 97.00 184 VAL A N 1
ATOM 1430 C CA . VAL A 1 184 ? -27.056 -0.193 37.626 1.00 97.00 184 VAL A CA 1
ATOM 1431 C C . VAL A 1 184 ? -27.829 -1.281 38.335 1.00 97.00 184 VAL A C 1
ATOM 1433 O O . VAL A 1 184 ? -29.021 -1.129 38.583 1.00 97.00 184 VAL A O 1
ATOM 1436 N N . GLU A 1 185 ? -27.155 -2.374 38.667 1.00 96.62 185 GLU A N 1
ATOM 1437 C CA . GLU A 1 185 ? -27.731 -3.471 39.433 1.00 96.62 185 GLU A CA 1
ATOM 1438 C C . GLU A 1 185 ? -27.146 -3.493 40.846 1.00 96.62 185 GLU A C 1
ATOM 1440 O O . GLU A 1 185 ? -25.932 -3.622 41.016 1.00 96.62 185 GLU A O 1
ATOM 1445 N N . ASN A 1 186 ? -28.004 -3.401 41.862 1.00 92.69 186 ASN A N 1
ATOM 1446 C CA . ASN A 1 186 ? -27.632 -3.556 43.266 1.00 92.69 186 ASN A CA 1
ATOM 1447 C C . ASN A 1 186 ? -28.588 -4.548 43.937 1.00 92.69 186 ASN A C 1
ATOM 1449 O O . ASN A 1 186 ? -29.798 -4.335 43.975 1.00 92.69 186 ASN A O 1
ATOM 1453 N N . ARG A 1 187 ? -28.048 -5.665 44.446 1.00 86.81 187 ARG A N 1
ATOM 1454 C CA . ARG A 1 187 ? -28.811 -6.709 45.167 1.00 86.81 187 ARG A CA 1
ATOM 1455 C C . ARG A 1 187 ? -30.079 -7.189 44.430 1.00 86.81 187 ARG A C 1
ATOM 1457 O O . ARG A 1 187 ? -31.078 -7.512 45.068 1.00 86.81 187 ARG A O 1
ATOM 1464 N N . GLY A 1 188 ? -30.033 -7.254 43.099 1.00 82.00 188 GLY A N 1
ATOM 1465 C CA . GLY A 1 188 ? -31.149 -7.697 42.254 1.00 82.00 188 GLY A CA 1
ATOM 1466 C C . GLY A 1 188 ? -32.185 -6.618 41.919 1.00 82.00 188 GLY A C 1
ATOM 1467 O O . GLY A 1 188 ? -33.187 -6.929 41.280 1.00 82.00 188 GLY A O 1
ATOM 1468 N N . VAL A 1 189 ? -31.966 -5.361 42.320 1.00 82.19 189 VAL A N 1
ATOM 1469 C CA . VAL A 1 189 ? -32.718 -4.205 41.817 1.00 82.19 189 VAL A CA 1
ATOM 1470 C C . VAL A 1 189 ? -31.914 -3.564 40.692 1.00 82.19 189 VAL A C 1
ATOM 1472 O O . VAL A 1 189 ? -30.752 -3.208 40.888 1.00 82.19 189 VAL A O 1
ATOM 1475 N N . THR A 1 190 ? -32.529 -3.417 39.519 1.00 88.44 190 THR A N 1
ATOM 1476 C CA . THR A 1 190 ? -31.904 -2.801 38.343 1.00 88.44 190 THR A CA 1
ATOM 1477 C C . THR A 1 190 ? -32.524 -1.436 38.072 1.00 88.44 190 THR A C 1
ATOM 1479 O O . THR A 1 190 ? -33.708 -1.339 37.752 1.00 88.44 190 THR A O 1
ATOM 1482 N N . GLY A 1 191 ? -31.722 -0.378 38.166 1.00 86.88 191 GLY A N 1
ATOM 1483 C CA . GLY A 1 191 ? -32.042 0.922 37.584 1.00 86.88 191 GLY A CA 1
ATOM 1484 C C . GLY A 1 191 ? -31.621 0.945 36.116 1.00 86.88 191 GLY A C 1
ATOM 1485 O O . GLY A 1 191 ? -30.509 0.526 35.803 1.00 86.88 191 GLY A O 1
ATOM 1486 N N . LEU A 1 192 ? -32.492 1.423 35.225 1.00 91.31 192 LEU A N 1
ATOM 1487 C CA . LEU A 1 192 ? -32.227 1.556 33.790 1.00 91.31 192 LEU A CA 1
ATOM 1488 C C . LEU A 1 192 ? -32.345 3.024 33.376 1.00 91.31 192 LEU A C 1
ATOM 1490 O O . LEU A 1 192 ? -33.343 3.674 33.685 1.00 91.31 192 LEU A O 1
ATOM 1494 N N . MET A 1 193 ? -31.349 3.527 32.656 1.00 91.38 193 MET A N 1
ATOM 1495 C CA . MET A 1 193 ? -31.366 4.841 32.025 1.00 91.38 193 MET A CA 1
ATOM 1496 C C . MET A 1 193 ? -31.028 4.690 30.543 1.00 91.38 193 MET A C 1
ATOM 1498 O O . MET A 1 193 ? -29.956 4.199 30.200 1.00 91.38 193 MET A O 1
ATOM 1502 N N . THR A 1 194 ? -31.937 5.130 29.679 1.00 92.25 194 THR A N 1
ATOM 1503 C CA . THR A 1 194 ? -31.725 5.209 28.231 1.00 92.25 194 THR A CA 1
ATOM 1504 C C . THR A 1 194 ? -31.452 6.656 27.841 1.00 92.25 194 THR A C 1
ATOM 1506 O O . THR A 1 194 ? -32.163 7.563 28.275 1.00 92.25 194 THR A O 1
ATOM 1509 N N . LEU A 1 195 ? -30.434 6.863 27.011 1.00 90.38 195 LEU A N 1
ATOM 1510 C CA . LEU A 1 195 ? -30.130 8.131 26.362 1.00 90.38 195 LEU A CA 1
ATOM 1511 C C . LEU A 1 195 ? -30.418 7.989 24.865 1.00 90.38 195 LEU A C 1
ATOM 1513 O O . LEU A 1 195 ? -29.754 7.214 24.173 1.00 90.38 195 LEU A O 1
ATOM 1517 N N . GLU A 1 196 ? -31.404 8.738 24.378 1.00 87.56 196 GLU A N 1
ATOM 1518 C CA . GLU A 1 196 ? -31.634 8.902 22.943 1.00 87.56 196 GLU A CA 1
ATOM 1519 C C . GLU A 1 196 ? -30.538 9.795 22.353 1.00 87.56 196 GLU A C 1
ATOM 1521 O O . GLU A 1 196 ? -30.212 10.845 22.913 1.00 87.56 196 GLU A O 1
ATOM 1526 N N . THR A 1 197 ? -29.967 9.378 21.227 1.00 85.69 197 THR A N 1
ATOM 1527 C CA . THR A 1 197 ? -28.833 10.050 20.585 1.00 85.69 197 THR A CA 1
ATOM 1528 C C . THR A 1 197 ? -29.247 10.681 19.257 1.00 85.69 197 THR A C 1
ATOM 1530 O O . THR A 1 197 ? -30.277 10.353 18.664 1.00 85.69 197 THR A O 1
ATOM 1533 N N . LEU A 1 198 ? -28.417 11.587 18.738 1.00 86.62 198 LEU A N 1
ATOM 1534 C CA . LEU A 1 198 ? -28.667 12.250 17.450 1.00 86.62 198 LEU A CA 1
ATOM 1535 C C . LEU A 1 198 ? -28.168 11.456 16.226 1.00 86.62 198 LEU A C 1
ATOM 1537 O O . LEU A 1 198 ? -27.958 12.062 15.175 1.00 86.62 198 LEU A O 1
ATOM 1541 N N . GLN A 1 199 ? -27.960 10.137 16.345 1.00 87.81 199 GLN A N 1
ATOM 1542 C CA . GLN A 1 199 ? -27.453 9.275 15.258 1.00 87.81 199 GLN A CA 1
ATOM 1543 C C . GLN A 1 199 ? -26.134 9.774 14.649 1.00 87.81 199 GLN A C 1
ATOM 1545 O O . GLN A 1 199 ? -25.927 9.739 13.438 1.00 87.81 199 GLN A O 1
ATOM 1550 N N . ARG A 1 200 ? -25.238 10.287 15.495 1.00 89.12 200 ARG A N 1
ATOM 1551 C CA . ARG A 1 200 ? -23.913 10.763 15.085 1.00 89.12 200 ARG A CA 1
ATOM 1552 C C . ARG A 1 200 ? -22.890 9.640 15.177 1.00 89.12 200 ARG A C 1
ATOM 1554 O O . ARG A 1 200 ? -23.029 8.743 16.006 1.00 89.12 200 ARG A O 1
ATOM 1561 N N . GLU A 1 201 ? -21.837 9.742 14.369 1.00 93.19 201 GLU A N 1
ATOM 1562 C CA . GLU A 1 201 ? -20.684 8.830 14.419 1.00 93.19 201 GLU A CA 1
ATOM 1563 C C . GLU A 1 201 ? -19.981 8.842 15.787 1.00 93.19 201 GLU A C 1
ATOM 1565 O O . GLU A 1 201 ? -19.384 7.854 16.204 1.00 93.19 201 GLU A O 1
ATOM 1570 N N . GLU A 1 202 ? -20.067 9.960 16.510 1.00 95.19 202 GLU A N 1
ATOM 1571 C CA . GLU A 1 202 ? -19.552 10.119 17.866 1.00 95.19 202 GLU A CA 1
ATOM 1572 C C . GLU A 1 202 ? -20.615 10.785 18.740 1.00 95.19 202 GLU A C 1
ATOM 1574 O O . GLU A 1 202 ? -21.072 11.889 18.437 1.00 95.19 202 GLU A O 1
ATOM 1579 N N . GLU A 1 203 ? -20.969 10.125 19.844 1.00 96.25 203 GLU A N 1
ATOM 1580 C CA . GLU A 1 203 ? -21.912 10.646 20.830 1.00 96.25 203 GLU A CA 1
ATOM 1581 C C . GLU A 1 203 ? -21.280 10.636 22.225 1.00 96.25 203 GLU A C 1
ATOM 1583 O O . GLU A 1 203 ? -20.932 9.587 22.775 1.00 96.25 203 GLU A O 1
ATOM 1588 N N . ALA A 1 204 ? -21.123 11.826 22.806 1.00 97.12 204 ALA A N 1
ATOM 1589 C CA . ALA A 1 204 ? -20.674 11.992 24.182 1.00 97.12 204 ALA A CA 1
ATOM 1590 C C . ALA A 1 204 ? -21.862 11.900 25.147 1.00 97.12 204 ALA A C 1
ATOM 1592 O O . ALA A 1 204 ? -22.934 12.435 24.872 1.00 97.12 204 ALA A O 1
ATOM 1593 N N . PHE A 1 205 ? -21.657 11.279 26.307 1.00 96.88 205 PHE A N 1
ATOM 1594 C CA . PHE A 1 205 ? -22.689 11.137 27.330 1.00 96.88 205 PHE A CA 1
ATOM 1595 C C . PHE A 1 205 ? -22.171 11.486 28.725 1.00 96.88 205 PHE A C 1
ATOM 1597 O O . PHE A 1 205 ? -20.996 11.291 29.048 1.00 96.88 205 PHE A O 1
ATOM 1604 N N . ILE A 1 206 ? -23.084 11.989 29.558 1.00 97.19 206 ILE A N 1
ATOM 1605 C CA . ILE A 1 206 ? -22.869 12.263 30.980 1.00 97.19 206 ILE A CA 1
ATOM 1606 C C . ILE A 1 206 ? -24.080 11.728 31.739 1.00 97.19 206 ILE A C 1
ATOM 1608 O O . ILE A 1 206 ? -25.208 12.141 31.474 1.00 97.19 206 ILE A O 1
ATOM 1612 N N . VAL A 1 207 ? -23.846 10.824 32.687 1.00 96.81 207 VAL A N 1
ATOM 1613 C CA . VAL A 1 207 ? -24.897 10.170 33.473 1.00 96.81 207 VAL A CA 1
ATOM 1614 C C . VAL A 1 207 ? -24.573 10.264 34.957 1.00 96.81 207 VAL A C 1
ATOM 1616 O O . VAL A 1 207 ? -23.450 10.000 35.370 1.00 96.81 207 VAL A O 1
ATOM 1619 N N . ASN A 1 208 ? -25.571 10.606 35.770 1.00 96.62 208 ASN A N 1
ATOM 1620 C CA . ASN A 1 208 ? -25.463 10.636 37.227 1.00 96.62 208 ASN A CA 1
ATOM 1621 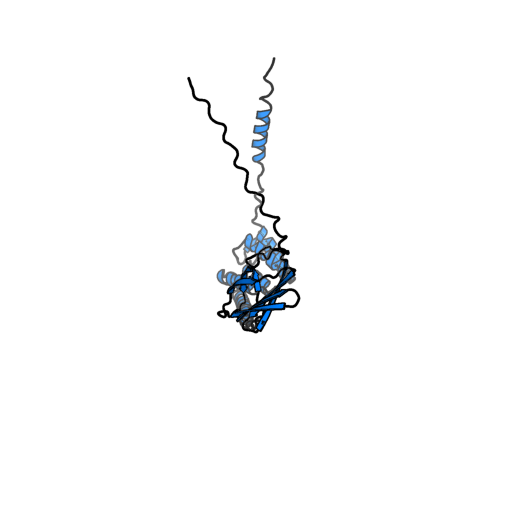C C . ASN A 1 208 ? -26.110 9.375 37.800 1.00 96.62 208 ASN A C 1
ATOM 1623 O O . ASN A 1 208 ? -27.337 9.270 37.821 1.00 96.62 208 ASN A O 1
ATOM 1627 N N . LEU A 1 209 ? -25.294 8.413 38.234 1.00 96.00 209 LEU A N 1
ATOM 1628 C CA . LEU A 1 209 ? -25.781 7.116 38.696 1.00 96.00 209 LEU A CA 1
ATOM 1629 C C . LEU A 1 209 ? -25.983 7.089 40.210 1.00 96.00 209 LEU A C 1
ATOM 1631 O O . LEU A 1 209 ? -24.998 7.222 40.937 1.00 96.00 209 LEU A O 1
ATOM 1635 N N . PRO A 1 210 ? -27.214 6.875 40.706 1.00 95.38 210 PRO A N 1
ATOM 1636 C CA . PRO A 1 210 ? -27.428 6.639 42.125 1.00 95.38 210 PRO A CA 1
ATOM 1637 C C . PRO A 1 210 ? -26.822 5.288 42.535 1.00 95.38 210 PRO A C 1
ATOM 1639 O O . PRO A 1 210 ? -26.999 4.279 41.849 1.00 95.38 210 PRO A O 1
ATOM 1642 N N . LEU A 1 211 ? -26.105 5.270 43.658 1.00 95.75 211 LEU A N 1
ATOM 1643 C CA . LEU A 1 211 ? -25.467 4.093 44.238 1.00 95.75 211 LEU A CA 1
ATOM 1644 C C . LEU A 1 211 ? -26.008 3.817 45.645 1.00 95.75 211 LEU A C 1
ATOM 1646 O O . LEU A 1 211 ? -25.790 4.577 46.597 1.00 95.75 211 LEU A O 1
ATOM 1650 N N . ASP A 1 212 ? -26.643 2.659 45.795 1.00 95.44 212 ASP A N 1
ATOM 1651 C CA . ASP A 1 212 ? -27.010 2.120 47.100 1.00 95.44 212 ASP A CA 1
ATOM 1652 C C . ASP A 1 212 ? -25.791 1.564 47.848 1.00 95.44 212 ASP A C 1
ATOM 1654 O O . ASP A 1 212 ? -24.765 1.205 47.265 1.00 95.44 212 ASP A O 1
ATOM 1658 N N . VAL A 1 213 ? -25.914 1.452 49.173 1.00 95.50 213 VAL A N 1
ATOM 1659 C CA . VAL A 1 213 ? -24.893 0.809 50.010 1.00 95.50 213 VAL A CA 1
ATOM 1660 C C . VAL A 1 213 ? -24.698 -0.661 49.618 1.00 95.50 213 VAL A C 1
ATOM 1662 O O . VAL A 1 213 ? -25.648 -1.433 49.482 1.00 95.50 213 VAL A O 1
ATOM 1665 N N . GLY A 1 214 ? -23.444 -1.090 49.502 1.00 95.94 214 GLY A N 1
ATOM 1666 C CA . GLY A 1 214 ? -23.079 -2.429 49.041 1.00 95.94 214 GLY A CA 1
ATOM 1667 C C . GLY A 1 214 ? -22.389 -2.415 47.682 1.00 95.94 214 GLY A C 1
ATOM 1668 O O . GLY A 1 214 ? -21.760 -1.430 47.313 1.00 95.94 214 GLY A O 1
ATOM 1669 N N . GLN A 1 215 ? -22.437 -3.549 46.986 1.00 97.62 215 GLN A N 1
ATOM 1670 C CA . GLN A 1 215 ? -21.823 -3.728 45.673 1.00 97.62 215 GLN A CA 1
ATOM 1671 C C . GLN A 1 215 ? -22.852 -3.441 44.577 1.00 97.62 215 GLN A C 1
ATOM 1673 O O . GLN A 1 215 ? -23.948 -4.004 44.606 1.00 97.62 215 GLN A O 1
ATOM 1678 N N . SER A 1 216 ? -22.458 -2.622 43.607 1.00 97.38 216 SER A N 1
ATOM 1679 C CA . SER A 1 216 ? -23.235 -2.298 42.415 1.00 97.38 216 SER A CA 1
ATOM 1680 C C . SER A 1 216 ? -22.479 -2.742 41.161 1.00 97.38 216 SER A C 1
ATOM 1682 O O . SER A 1 216 ? -21.269 -2.525 41.048 1.00 97.38 216 SER A O 1
ATOM 1684 N N . THR A 1 217 ? -23.196 -3.333 40.207 1.00 97.94 217 THR A N 1
ATOM 1685 C CA . THR A 1 217 ? -22.684 -3.624 38.861 1.00 97.94 217 THR A CA 1
ATOM 1686 C C . THR A 1 217 ? -23.227 -2.578 37.900 1.00 97.94 217 THR A C 1
ATOM 1688 O O . THR A 1 217 ? -24.434 -2.486 37.690 1.00 97.94 217 THR A O 1
ATOM 1691 N N . ILE A 1 218 ? -22.336 -1.784 37.317 1.00 97.75 218 ILE A N 1
ATOM 1692 C CA . ILE A 1 218 ? -22.664 -0.750 36.339 1.00 97.75 218 ILE A CA 1
ATOM 1693 C C . ILE A 1 218 ? -22.405 -1.327 34.957 1.00 97.75 218 ILE A C 1
ATOM 1695 O O . ILE A 1 218 ? -21.307 -1.793 34.673 1.00 97.75 218 ILE A O 1
ATOM 1699 N N . THR A 1 219 ? -23.406 -1.295 34.093 1.00 97.81 219 THR A N 1
ATOM 1700 C CA . THR A 1 219 ? -23.311 -1.743 32.706 1.00 97.81 219 THR A CA 1
ATOM 1701 C C . THR A 1 219 ? -23.614 -0.574 31.786 1.00 97.81 219 THR A C 1
ATOM 1703 O O . THR A 1 219 ? -24.607 0.119 31.985 1.00 97.81 219 THR A O 1
ATOM 1706 N N . ILE A 1 220 ? -22.771 -0.383 30.777 1.00 97.94 220 ILE A N 1
ATOM 1707 C CA . ILE A 1 220 ? -22.947 0.608 29.719 1.00 97.94 220 ILE A CA 1
ATOM 1708 C C . ILE A 1 220 ? -22.992 -0.153 28.402 1.00 97.94 220 ILE A C 1
ATOM 1710 O O . ILE A 1 220 ? -22.078 -0.919 28.093 1.00 97.94 220 ILE A O 1
ATOM 1714 N N . GLU A 1 221 ? -24.060 0.041 27.648 1.00 98.06 221 GLU A N 1
ATOM 1715 C CA . GLU A 1 221 ? -24.290 -0.577 26.353 1.00 98.06 221 GLU A CA 1
ATOM 1716 C C . GLU A 1 221 ? -24.528 0.511 25.306 1.00 98.06 221 GLU A C 1
ATOM 1718 O O . GLU A 1 221 ? -25.293 1.442 25.534 1.00 98.06 221 GLU A O 1
ATOM 1723 N N . ALA A 1 222 ? -23.844 0.409 24.171 1.00 97.88 222 ALA A N 1
ATOM 1724 C CA . ALA A 1 222 ? -24.050 1.267 23.013 1.00 97.88 222 ALA A CA 1
ATOM 1725 C C . ALA A 1 222 ? -24.643 0.424 21.888 1.00 97.88 222 ALA A C 1
ATOM 1727 O O . ALA A 1 222 ? -24.169 -0.690 21.642 1.00 97.88 222 ALA A O 1
ATOM 1728 N N . VAL A 1 223 ? -25.662 0.967 21.229 1.00 97.31 223 VAL A N 1
ATOM 1729 C CA . VAL A 1 223 ? -26.348 0.360 2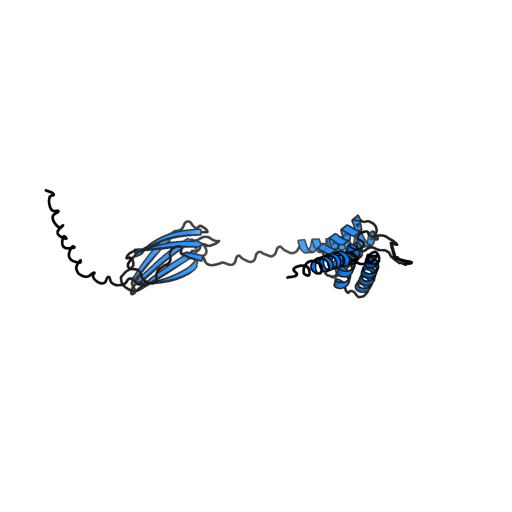0.089 1.00 97.31 223 VAL A CA 1
ATOM 1730 C C . VAL A 1 223 ? -26.172 1.280 18.887 1.00 97.31 223 VAL A C 1
ATOM 1732 O O . VAL A 1 223 ? -26.447 2.475 18.999 1.00 97.31 223 VAL A O 1
ATOM 1735 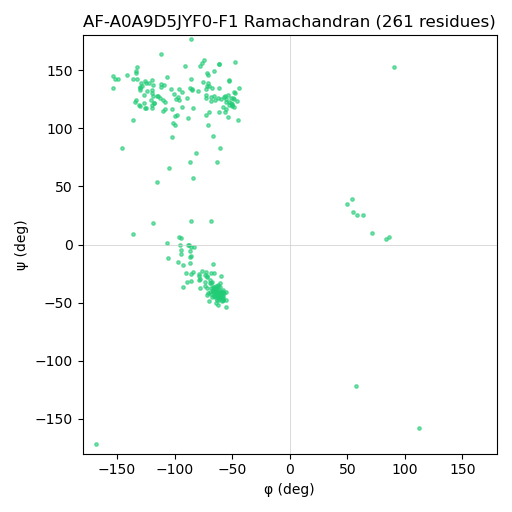N N . ASP A 1 224 ? -25.700 0.760 17.758 1.00 96.94 224 ASP A N 1
ATOM 1736 C CA . ASP A 1 224 ? -25.593 1.528 16.508 1.00 96.94 224 ASP A CA 1
ATOM 1737 C C . ASP A 1 224 ? -26.901 1.508 15.689 1.00 96.94 224 ASP A C 1
ATOM 1739 O O . ASP A 1 224 ? -27.887 0.858 16.056 1.00 96.94 224 ASP A O 1
ATOM 1743 N N . THR A 1 225 ? -26.932 2.235 14.568 1.00 94.75 225 THR A N 1
ATOM 1744 C CA . THR A 1 225 ? -28.105 2.305 13.671 1.00 94.75 225 THR A CA 1
ATOM 1745 C C . THR A 1 225 ? -28.428 0.983 12.962 1.00 94.75 225 THR A C 1
ATOM 1747 O O . THR A 1 225 ? -29.554 0.796 12.494 1.00 94.75 225 THR A O 1
ATOM 1750 N N . LEU A 1 226 ? -27.479 0.044 12.927 1.00 94.81 226 LEU A N 1
ATOM 1751 C CA . LEU A 1 226 ? -27.627 -1.311 12.391 1.00 94.81 226 LEU A CA 1
ATOM 1752 C C . LEU A 1 226 ? -27.954 -2.347 13.487 1.00 94.81 226 LEU A C 1
ATOM 1754 O O . LEU A 1 226 ? -28.058 -3.542 13.198 1.00 94.81 226 LEU A O 1
ATOM 1758 N N . ASN A 1 227 ? -28.189 -1.891 14.724 1.00 95.50 227 ASN A N 1
ATOM 1759 C CA . ASN A 1 227 ? -28.510 -2.682 15.911 1.00 95.50 227 ASN A CA 1
ATOM 1760 C C . ASN A 1 227 ? -27.390 -3.643 16.367 1.00 95.50 227 ASN A C 1
ATOM 1762 O O . ASN A 1 227 ? -27.668 -4.635 17.053 1.00 95.50 227 ASN A O 1
ATOM 1766 N N . ASN A 1 228 ? -26.121 -3.358 16.054 1.00 96.06 228 ASN A N 1
ATOM 1767 C CA . ASN A 1 228 ? -25.018 -4.007 16.762 1.00 96.06 228 ASN A CA 1
ATOM 1768 C C . ASN A 1 228 ? -24.813 -3.361 18.123 1.00 96.06 228 ASN A C 1
ATOM 1770 O O . ASN A 1 228 ? -25.153 -2.204 18.364 1.00 96.06 228 ASN A O 1
ATOM 1774 N N . ARG A 1 229 ? -24.270 -4.159 19.041 1.00 97.75 229 ARG A N 1
ATOM 1775 C CA . ARG A 1 229 ? -24.201 -3.830 20.461 1.00 97.75 229 ARG A CA 1
ATOM 1776 C C . ARG A 1 229 ? -22.785 -3.990 20.962 1.00 97.75 229 ARG A C 1
ATOM 1778 O O . ARG A 1 229 ? -22.142 -5.009 20.704 1.00 97.75 229 ARG A O 1
ATOM 1785 N N . ALA A 1 230 ? -22.340 -3.027 21.751 1.00 98.00 230 ALA A N 1
ATOM 1786 C CA . ALA A 1 230 ? -21.134 -3.153 22.548 1.00 98.00 230 ALA A CA 1
ATOM 1787 C C . ALA A 1 230 ? -21.445 -2.873 24.005 1.00 98.00 230 ALA A C 1
ATOM 1789 O O . ALA A 1 230 ? -22.195 -1.957 24.320 1.00 98.00 230 ALA A O 1
ATOM 1790 N N . LYS A 1 231 ? -20.853 -3.670 24.894 1.00 98.19 231 LYS A N 1
ATOM 1791 C CA . LYS A 1 231 ? -21.161 -3.667 26.321 1.00 98.19 231 LYS A CA 1
ATOM 1792 C C . LYS A 1 231 ? -19.882 -3.571 27.141 1.00 98.19 231 LYS A C 1
ATOM 1794 O O . LYS A 1 231 ? -18.926 -4.299 26.882 1.00 98.19 231 LYS A O 1
ATOM 1799 N N . GLN A 1 232 ? -19.886 -2.714 28.155 1.00 98.25 232 GLN A N 1
ATOM 1800 C CA . GLN A 1 232 ? -18.852 -2.639 29.185 1.00 98.25 232 GLN A CA 1
ATOM 1801 C C . GLN A 1 232 ? -19.496 -2.743 30.565 1.00 98.25 232 GLN A C 1
ATOM 1803 O O . GLN A 1 232 ? -20.574 -2.196 30.789 1.00 98.25 232 GLN A O 1
ATOM 1808 N N . ALA A 1 233 ? -18.850 -3.465 31.479 1.00 97.94 233 ALA A N 1
ATOM 1809 C CA . ALA A 1 233 ? -19.347 -3.683 32.830 1.00 97.94 233 ALA A CA 1
ATOM 1810 C C . ALA A 1 233 ? -18.267 -3.358 33.864 1.00 97.94 233 ALA A C 1
ATOM 1812 O O . ALA A 1 233 ? -17.101 -3.714 33.692 1.00 97.94 233 ALA A O 1
ATOM 1813 N N . PHE A 1 234 ? -18.680 -2.709 34.946 1.00 97.94 234 PHE A N 1
ATOM 1814 C CA . PHE A 1 234 ? -17.825 -2.233 36.024 1.00 97.94 234 PHE A CA 1
ATOM 1815 C C . PHE A 1 234 ? -18.444 -2.602 37.364 1.00 97.94 234 PHE A C 1
ATOM 1817 O O . PHE A 1 234 ? -19.666 -2.641 37.508 1.00 97.94 234 PHE A O 1
ATOM 1824 N N . ILE A 1 235 ? -17.599 -2.862 38.354 1.00 97.62 235 ILE A N 1
ATOM 1825 C CA . ILE A 1 235 ? -18.032 -3.163 39.716 1.00 97.62 235 ILE A CA 1
ATOM 1826 C C . ILE A 1 235 ? -17.527 -2.042 40.610 1.00 97.62 235 ILE A C 1
ATOM 1828 O O . ILE A 1 235 ? -16.339 -1.727 40.597 1.00 97.62 235 ILE A O 1
ATOM 1832 N N . THR A 1 236 ? -18.429 -1.461 41.392 1.00 97.50 236 THR A N 1
ATOM 1833 C CA . THR A 1 236 ? -18.089 -0.478 42.419 1.00 97.50 236 THR A CA 1
ATOM 1834 C C . THR A 1 236 ? -18.804 -0.822 43.716 1.00 97.50 236 THR A C 1
ATOM 1836 O O . THR A 1 236 ? -19.863 -1.459 43.712 1.00 97.50 236 THR A O 1
ATOM 1839 N N . ARG A 1 237 ? -18.228 -0.428 44.848 1.00 97.75 237 ARG A N 1
ATOM 1840 C CA . ARG A 1 237 ? -18.801 -0.666 46.168 1.00 97.75 237 ARG A CA 1
ATOM 1841 C C . ARG A 1 237 ? -18.915 0.629 46.955 1.00 97.75 237 ARG A C 1
ATOM 1843 O O . ARG A 1 237 ? -17.923 1.319 47.168 1.00 97.75 237 ARG A O 1
ATOM 1850 N N . ARG A 1 238 ? -20.109 0.893 47.485 1.00 96.88 238 ARG A N 1
ATOM 1851 C CA . ARG A 1 238 ? -20.336 1.956 48.464 1.00 96.88 238 ARG A CA 1
ATOM 1852 C C . ARG A 1 238 ? -20.341 1.373 49.876 1.00 96.88 238 ARG A C 1
ATOM 1854 O O . ARG A 1 238 ? -21.250 0.597 50.199 1.00 96.88 238 ARG A O 1
ATOM 1861 N N . PRO A 1 239 ? -19.341 1.664 50.730 1.00 96.12 239 PRO A N 1
ATOM 1862 C CA . PRO A 1 239 ? -19.350 1.177 52.098 1.00 96.12 239 PRO A CA 1
ATOM 1863 C C . PRO A 1 239 ? -20.512 1.814 52.866 1.00 96.12 239 PRO A C 1
ATOM 1865 O O . PRO A 1 239 ? -20.927 2.941 52.602 1.00 96.12 239 PRO A O 1
ATOM 1868 N N . MET A 1 240 ? -21.049 1.082 53.839 1.00 92.69 240 MET A N 1
ATOM 1869 C CA . MET A 1 240 ? -21.981 1.667 54.796 1.00 92.69 240 MET A CA 1
ATOM 1870 C C . MET A 1 240 ? -21.229 2.755 55.561 1.00 92.69 240 MET A C 1
ATOM 1872 O O . MET A 1 240 ? -20.160 2.469 56.102 1.00 92.69 240 MET A O 1
ATOM 1876 N N . ALA A 1 241 ? -21.764 3.980 55.585 1.00 85.06 241 ALA A N 1
ATOM 1877 C CA . ALA A 1 241 ? -21.184 5.059 56.371 1.00 85.06 241 ALA A CA 1
ATOM 1878 C C . ALA A 1 241 ? -21.035 4.560 57.812 1.00 85.06 241 ALA A C 1
ATOM 1880 O O . ALA A 1 241 ? -22.027 4.306 58.500 1.00 85.06 241 ALA A O 1
ATOM 1881 N N . VAL A 1 242 ? -19.792 4.345 58.248 1.00 79.75 242 VAL A N 1
ATOM 1882 C CA . VAL A 1 242 ? -19.514 4.077 59.655 1.00 79.75 242 VAL A CA 1
ATOM 1883 C C . VAL A 1 242 ? -19.984 5.334 60.352 1.00 79.75 242 VAL A C 1
ATOM 1885 O O . VAL A 1 242 ? -19.450 6.398 60.047 1.00 79.75 242 VAL A O 1
ATOM 1888 N N . ALA A 1 243 ? -21.028 5.225 61.181 1.00 77.12 243 ALA A N 1
ATOM 1889 C CA . ALA A 1 243 ? -21.570 6.352 61.924 1.00 77.12 243 ALA A CA 1
ATOM 1890 C C . ALA A 1 243 ? -20.383 7.113 62.507 1.00 77.12 243 ALA A C 1
ATOM 1892 O O . ALA A 1 243 ? -19.677 6.587 63.371 1.00 77.12 243 ALA A O 1
ATOM 1893 N N . SER A 1 244 ? -20.096 8.288 61.939 1.00 68.19 244 SER A N 1
ATOM 1894 C CA . SER A 1 244 ? -19.013 9.132 62.409 1.00 68.19 244 SER A CA 1
ATOM 1895 C C . SER A 1 244 ? -19.277 9.292 63.893 1.00 68.19 244 SER A C 1
ATOM 1897 O O . SER A 1 244 ? -20.387 9.689 64.266 1.00 68.19 244 SER A O 1
ATOM 1899 N N . GLY A 1 245 ? -18.319 8.865 64.719 1.00 73.50 245 GLY A N 1
ATOM 1900 C CA . GLY A 1 245 ? -18.451 8.939 66.168 1.00 73.50 245 GLY A CA 1
ATOM 1901 C C . GLY A 1 245 ? -18.941 10.330 66.585 1.00 73.50 245 GLY A C 1
ATOM 1902 O O . GLY A 1 245 ? -18.790 11.281 65.811 1.00 73.50 245 GLY A O 1
ATOM 1903 N N . PRO A 1 246 ? -19.559 10.455 67.773 1.00 78.81 246 PRO A N 1
ATOM 1904 C CA . PRO A 1 246 ? -20.127 11.719 68.232 1.00 78.81 246 PRO A CA 1
ATOM 1905 C C . PRO A 1 246 ? -19.147 12.866 67.951 1.00 78.81 246 PRO A C 1
ATOM 1907 O O . PRO A 1 246 ? -17.947 12.673 68.173 1.00 78.81 246 PRO A O 1
ATOM 1910 N N . PRO A 1 247 ? -19.625 14.008 67.415 1.00 76.75 247 PRO A N 1
ATOM 1911 C CA . PRO A 1 247 ? -18.758 15.106 67.011 1.00 76.75 247 PRO A CA 1
ATOM 1912 C C . PRO A 1 247 ? -17.791 15.399 68.151 1.00 76.75 247 PRO A C 1
ATOM 1914 O O . PRO A 1 247 ? -18.230 15.582 69.291 1.00 76.75 247 PRO A O 1
ATOM 1917 N N . SER A 1 248 ? -16.486 15.372 67.857 1.00 75.38 248 SER A N 1
ATOM 1918 C CA . SER A 1 248 ? -15.467 15.700 68.850 1.00 75.38 248 SER A CA 1
ATOM 1919 C C . SER A 1 248 ? -15.885 16.991 69.551 1.00 75.38 248 SER A C 1
ATOM 1921 O O . SER A 1 248 ? -16.271 17.944 68.861 1.00 75.38 248 SER A O 1
ATOM 1923 N N . PRO A 1 249 ? -15.870 17.027 70.895 1.00 81.25 249 PRO A N 1
ATOM 1924 C CA . PRO A 1 249 ? -16.294 18.206 71.626 1.00 81.25 249 PRO A CA 1
ATOM 1925 C C . PRO A 1 249 ? -15.521 19.425 71.105 1.00 81.25 249 PRO A C 1
ATOM 1927 O O . PRO A 1 249 ? -14.335 19.294 70.775 1.00 81.25 249 PRO A O 1
ATOM 1930 N N . PRO A 1 250 ? -16.178 20.594 70.988 1.00 82.75 250 PRO A N 1
ATOM 1931 C CA . PRO A 1 250 ? -15.526 21.798 70.496 1.00 82.75 250 PRO A CA 1
ATOM 1932 C C . PRO A 1 250 ? -14.245 22.054 71.304 1.00 82.75 250 PRO A C 1
ATOM 1934 O O . PRO A 1 250 ? -14.243 21.829 72.520 1.00 82.75 250 PRO A O 1
ATOM 1937 N N . PRO A 1 251 ? -13.150 22.492 70.657 1.00 80.69 251 PRO A N 1
ATOM 1938 C CA . PRO A 1 251 ? -11.897 22.749 71.349 1.00 80.69 251 PRO A CA 1
ATOM 1939 C C . PRO A 1 251 ? -12.151 23.735 72.491 1.00 80.69 251 PRO A C 1
ATOM 1941 O O . PRO A 1 251 ? -12.712 24.813 72.285 1.00 80.69 251 PRO A O 1
ATOM 1944 N N . VAL A 1 252 ? -11.767 23.343 73.707 1.00 84.25 252 VAL A N 1
ATOM 1945 C CA . VAL A 1 252 ? -11.879 24.196 74.893 1.00 84.25 252 VAL A CA 1
ATOM 1946 C C . VAL A 1 252 ? -11.113 25.498 74.611 1.00 84.25 252 VAL A C 1
ATOM 1948 O O . VAL A 1 252 ? -9.948 25.422 74.203 1.00 84.25 252 VAL A O 1
ATOM 1951 N N . PRO A 1 253 ? -11.723 26.687 74.799 1.00 79.50 253 PRO A N 1
ATOM 1952 C CA . PRO A 1 253 ? -11.039 27.955 74.586 1.00 79.50 253 PRO A CA 1
ATOM 1953 C C . PRO A 1 253 ? -9.771 27.997 75.441 1.00 79.50 253 PRO A C 1
ATOM 1955 O O . PRO A 1 253 ? -9.832 27.940 76.668 1.00 79.50 253 PRO A O 1
ATOM 1958 N N . THR A 1 254 ? -8.609 28.072 74.797 1.00 81.06 254 THR A N 1
ATOM 1959 C CA . THR A 1 254 ? -7.340 28.243 75.505 1.00 81.06 254 THR A CA 1
ATOM 1960 C C . THR A 1 254 ? -7.316 29.658 76.076 1.00 81.06 254 THR A C 1
ATOM 1962 O O . THR A 1 254 ? -7.329 30.635 75.329 1.00 81.06 254 THR A O 1
ATOM 1965 N N . SER A 1 255 ? -7.327 29.778 77.403 1.00 72.44 255 SER A N 1
ATOM 1966 C CA . SER A 1 255 ? -7.217 31.056 78.106 1.00 72.44 255 SER A CA 1
ATOM 1967 C C . SER A 1 255 ? -5.917 31.762 77.712 1.00 72.44 255 SER A C 1
ATOM 1969 O O . SER A 1 255 ? -4.828 31.242 77.959 1.00 72.44 255 SER A O 1
ATOM 1971 N N . ILE A 1 256 ? -6.032 32.942 77.103 1.00 77.69 256 ILE A N 1
ATOM 1972 C CA . ILE A 1 256 ? -4.896 33.796 76.742 1.00 77.69 256 ILE A CA 1
ATOM 1973 C C . ILE A 1 256 ? -4.270 34.334 78.043 1.00 77.69 256 ILE A C 1
ATOM 1975 O O . ILE A 1 256 ? -4.985 34.958 78.829 1.00 77.69 256 ILE A O 1
ATOM 1979 N N . PRO A 1 257 ? -2.967 34.119 78.306 1.00 73.56 257 PRO A N 1
ATOM 1980 C CA . PRO A 1 257 ? -2.310 34.677 79.482 1.00 73.56 257 PRO A CA 1
ATOM 1981 C C . PRO A 1 257 ? -2.244 36.209 79.403 1.00 73.56 257 PRO A C 1
ATOM 1983 O O . PRO A 1 257 ? -1.781 36.785 78.416 1.00 73.56 257 PRO A O 1
ATOM 1986 N N . SER A 1 258 ? -2.711 36.865 80.466 1.00 70.88 258 SER A N 1
ATOM 1987 C CA . SER A 1 258 ? -2.715 38.319 80.633 1.00 70.88 258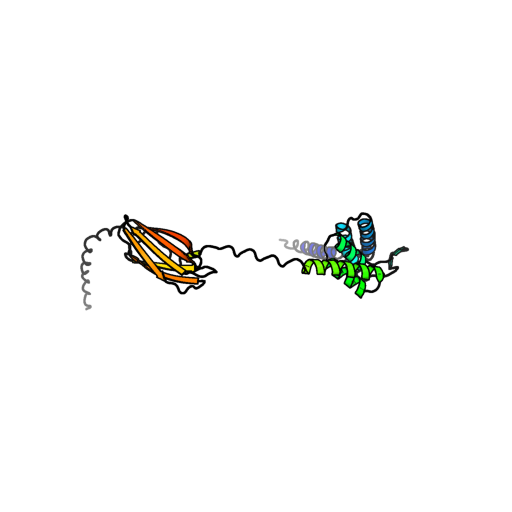 SER A CA 1
ATOM 1988 C C . SER A 1 258 ? -1.298 38.895 80.568 1.00 70.88 258 SER A C 1
ATOM 1990 O O . SER A 1 258 ? -0.410 38.500 81.324 1.00 70.88 258 SER A O 1
ATOM 1992 N N . ARG A 1 259 ? -1.091 39.858 79.667 1.00 76.12 259 ARG A N 1
ATOM 1993 C CA . ARG A 1 259 ? 0.169 40.590 79.491 1.00 76.12 259 ARG A CA 1
ATOM 1994 C C . ARG A 1 259 ? 0.430 41.493 80.712 1.00 76.12 259 ARG A C 1
ATOM 1996 O O . ARG A 1 259 ? -0.453 42.284 81.038 1.00 76.12 259 ARG A O 1
ATOM 2003 N N . PRO A 1 260 ? 1.598 41.424 81.376 1.00 72.12 260 PRO A N 1
ATOM 2004 C CA . PRO A 1 260 ? 1.918 42.337 82.471 1.00 72.12 260 PRO A CA 1
ATOM 2005 C C . PRO A 1 260 ? 2.174 43.763 81.957 1.00 72.12 260 PRO A C 1
ATOM 2007 O O . PRO A 1 260 ? 2.812 43.960 80.919 1.00 72.12 260 PRO A O 1
ATOM 2010 N N . SER A 1 261 ? 1.652 44.744 82.696 1.00 61.75 261 SER A N 1
ATOM 2011 C CA . SER A 1 261 ? 1.798 46.180 82.433 1.00 61.75 261 SER A CA 1
ATOM 2012 C C . SER A 1 261 ? 3.224 46.664 82.732 1.00 61.75 261 SER A C 1
ATOM 2014 O O . SER A 1 261 ? 3.766 46.294 83.774 1.00 61.75 261 SER A O 1
ATOM 2016 N N . PRO A 1 262 ? 3.833 47.501 81.873 1.00 73.62 262 PRO A N 1
ATOM 2017 C CA . PRO A 1 262 ? 5.137 48.094 82.151 1.00 73.62 262 PRO A CA 1
ATOM 2018 C C . PRO A 1 262 ? 5.017 49.302 83.098 1.00 73.62 262 PRO A C 1
ATOM 2020 O O . PRO A 1 262 ? 4.166 50.169 82.891 1.00 73.62 262 PRO A O 1
ATOM 2023 N N . THR A 1 263 ? 5.874 49.320 84.123 1.00 72.38 263 THR A N 1
ATOM 2024 C CA . THR A 1 263 ? 6.218 50.468 84.989 1.00 72.38 263 THR A CA 1
ATOM 2025 C C . THR A 1 263 ? 7.251 51.375 84.348 1.00 72.38 263 THR A C 1
ATOM 2027 O O . THR A 1 263 ? 8.184 50.814 83.728 1.00 72.38 263 THR A O 1
#

Solvent-accessible surface area (backbone atoms only — not comparable to full-atom values): 15253 Å² total; per-residue (Å²): 137,88,91,78,79,76,69,72,66,61,57,58,54,60,57,54,61,65,64,63,69,76,71,76,66,72,76,83,66,77,77,85,58,55,29,59,55,28,40,55,51,16,54,52,24,50,76,70,66,38,29,74,59,18,39,57,23,32,53,51,13,37,75,71,46,70,76,64,34,69,59,40,73,56,90,95,44,64,42,76,40,45,53,37,45,56,38,12,54,24,26,51,74,71,64,41,45,69,60,12,36,53,26,18,48,49,27,54,73,69,60,64,48,62,66,66,62,37,50,53,48,42,53,53,30,51,54,51,54,53,54,60,72,64,49,74,74,74,73,75,70,75,79,76,88,71,58,32,44,80,46,70,76,45,85,80,54,62,60,44,88,59,52,58,49,74,43,34,32,35,39,38,26,96,78,7,34,43,37,40,40,40,35,40,35,42,94,86,46,71,50,80,46,78,43,84,54,88,55,35,44,65,45,75,49,76,46,77,42,80,51,67,75,41,62,34,42,39,36,43,34,36,28,25,68,87,70,37,66,29,77,50,76,47,61,31,30,21,66,72,80,70,76,73,67,80,78,76,74,77,80,76,82,78,80,78,80,82,80,83,82,87,131

pLDDT: mean 88.05, std 15.52, range [45.47, 98.69]

Radius of gyration: 43.0 Å; Cα contacts (8 Å, |Δi|>4): 385; chains: 1; bounding box: 100×69×120 Å

Sequence (263 aa):
MTQKSCYTQAVLIALGVLLIFIFTGEPLAFAAADWYEYYTEAQAAIKKKDWPTAVKLLEKALEHAPEPEENKKHGFRSVDYYPYLELGLSYLATGDIEAAYRSCEQARVKGVAPREAVGNCLQTTTKFLQNIQQLPTPTPLPAQNIPPRIQLSTEIPPETDQEILPIQGKATDADGIAEIIVSVENRGVTGLMTLETLQREEEAFIVNLPLDVGQSTITIEAVDTLNNRAKQAFITRRPMAVASGPPSPPPVPTSIPSRPSPT

Nearest PDB structures (foldseek):
  1m4k-assembly1_A  TM=5.037E-01  e=1.544E-02  Homo sapiens
  2ha1-assembly1_A  TM=4.896E-01  e=1.838E-02  Homo sapiens
  7wg3-assembly1_L  TM=5.266E-01  e=6.606E-02  Bos taurus
  7wg3-assembly1_J  TM=4.663E-01  e=1.457E-02  Bos taurus
  1nkr-assembly1_A  TM=5.151E-01  e=8.836E-02  Homo sapiens

Mean predicted aligned error: 13.73 Å

InterPro domains:
  IPR011990 Tetratricopeptide-like helical domain superfamily [G3DSA:1.25.40.10] (16-122)
  IPR011990 Tetratricopeptide-like helical domain superfamily [SSF48452] (34-108)
  IPR019734 Tetratricopeptide repeat [SM00028] (35-68)
  IPR019734 Tetratricopeptide repeat [SM00028] (81-114)

Foldseek 3Di:
DDDDPDPPVVVVVVVVVVVVVVPPPVPPPVLLQQLVVLQVVLVVCVVVLVLVSNLVSLVRSCVSPVQFAQQDDDPPGGDRGQSLLSNLVSCVSVVVLVSSLVSLVVSVVSPSDDPVSSVVSNVSSVVVVVVVVPPPPPPPDPPPQDAKDKAWPDDDDQEDQDQKDKTKIKIADPQFWQKKWKWKDDPRDIDIDIDGDPRDRMDIDIDIDGDDAAKIKIKIWIAHPVGGIDIDIDIHHHHDPPPPPDPDPDPDPDDDDDDDDDD